Protein AF-A0A812X3D8-F1 (afdb_monomer)

Foldseek 3Di:
DDPQVQVVLQVLFPLQPLLPDPDDDDDDDDDDDDDDDDDDDDDDDDDDDDDDDDDDDDDDDDDDDDDDDDDDDDDDDDPPDPDPPVVVVVVVLVVLVVVLVVLLVVLVVQLQWKKKKKFFQVGSLACLLSLLVLLVVQVVQCPDVVRNDDFDSQLNSQLSLLVSLLSNLVCCVDDPSVVVCVVVVQWDDDDPWIWGFFWDQDPVVRDTDGDPPDDTHTSVLLSVLSVLCNVLRGCQFWPAWDWPDDRDNHDDDGIIMIMTGTDPDDPSNVSNSVSLVVCQRTSSCVSNSIHMHRRHSDGDPVSVVSVVVSVD

Structure (mmCIF, N/CA/C/O backbone):
data_AF-A0A812X3D8-F1
#
_entry.id   AF-A0A812X3D8-F1
#
loop_
_atom_site.group_PDB
_atom_site.id
_atom_site.type_symbol
_atom_site.label_atom_id
_atom_site.label_alt_id
_atom_site.label_comp_id
_atom_site.label_asym_id
_atom_site.label_entity_id
_atom_site.label_seq_id
_atom_site.pdbx_PDB_ins_code
_atom_site.Cartn_x
_atom_site.Cartn_y
_atom_site.Cartn_z
_atom_site.occupancy
_atom_site.B_iso_or_equiv
_atom_site.auth_seq_id
_atom_site.auth_comp_id
_atom_site.auth_asym_id
_atom_site.auth_atom_id
_atom_site.pdbx_PDB_model_num
ATOM 1 N N . MET A 1 1 ? 6.244 -16.552 -4.536 1.00 66.19 1 MET A N 1
ATOM 2 C CA . MET A 1 1 ? 6.925 -16.810 -3.267 1.00 66.19 1 MET A CA 1
ATOM 3 C C . MET A 1 1 ? 6.374 -18.048 -2.608 1.00 66.19 1 MET A C 1
ATOM 5 O O . MET A 1 1 ? 5.164 -18.115 -2.394 1.00 66.19 1 MET A O 1
ATOM 9 N N . SER A 1 2 ? 7.249 -19.026 -2.392 1.00 72.88 2 SER A N 1
ATOM 10 C CA . SER A 1 2 ? 6.920 -20.309 -1.765 1.00 72.88 2 SER A CA 1
ATOM 11 C C . SER A 1 2 ? 6.782 -20.157 -0.244 1.00 72.88 2 SER A C 1
ATOM 13 O O . SER A 1 2 ? 7.260 -19.182 0.333 1.00 72.88 2 SER A O 1
ATOM 15 N N . ALA A 1 3 ? 6.138 -21.121 0.420 1.00 73.62 3 ALA A N 1
ATOM 16 C CA . ALA A 1 3 ? 6.035 -21.131 1.884 1.00 73.62 3 ALA A CA 1
ATOM 17 C C . ALA A 1 3 ? 7.421 -21.166 2.563 1.00 73.62 3 ALA A C 1
ATOM 19 O O . ALA A 1 3 ? 7.638 -20.492 3.561 1.00 73.62 3 ALA A O 1
ATOM 20 N N . GLN A 1 4 ? 8.386 -21.864 1.953 1.00 74.19 4 GLN A N 1
ATOM 21 C CA . GLN A 1 4 ? 9.762 -21.976 2.450 1.00 74.19 4 GLN A CA 1
ATOM 22 C C . GLN A 1 4 ? 10.523 -20.647 2.407 1.00 74.19 4 GLN A C 1
ATOM 24 O O . GLN A 1 4 ? 11.234 -20.314 3.352 1.00 74.19 4 GLN A O 1
ATOM 29 N N . GLU A 1 5 ? 10.360 -19.870 1.330 1.00 79.81 5 GLU A N 1
ATOM 30 C CA . GLU A 1 5 ? 10.921 -18.516 1.262 1.00 79.81 5 GLU A CA 1
ATOM 31 C C . GLU A 1 5 ? 10.331 -17.637 2.364 1.00 79.81 5 GLU A C 1
ATOM 33 O O . GLU A 1 5 ? 11.026 -16.789 2.912 1.00 79.81 5 GLU A O 1
ATOM 38 N N . MET A 1 6 ? 9.065 -17.853 2.716 1.00 76.31 6 MET A N 1
ATOM 39 C CA . MET A 1 6 ? 8.407 -17.032 3.716 1.00 76.31 6 MET A CA 1
ATOM 40 C C . MET A 1 6 ? 8.854 -17.333 5.134 1.00 76.31 6 MET A C 1
ATOM 42 O O . MET A 1 6 ? 9.223 -16.421 5.874 1.00 76.31 6 MET A O 1
ATOM 46 N N . ASP A 1 7 ? 8.930 -18.616 5.476 1.00 81.75 7 ASP A N 1
ATOM 47 C CA . ASP A 1 7 ? 9.491 -19.051 6.751 1.00 81.75 7 ASP A CA 1
ATOM 48 C C . ASP A 1 7 ? 10.942 -18.573 6.907 1.00 81.75 7 ASP A C 1
ATOM 50 O O . ASP A 1 7 ? 11.355 -18.191 8.005 1.00 81.75 7 ASP A O 1
ATOM 54 N N . PHE A 1 8 ? 11.697 -18.491 5.802 1.00 83.19 8 PHE A N 1
ATOM 55 C CA . PHE A 1 8 ? 13.045 -17.932 5.812 1.00 83.19 8 PHE A CA 1
ATOM 56 C C . PHE A 1 8 ? 13.075 -16.461 6.246 1.00 83.19 8 PHE A C 1
ATOM 58 O O . PHE A 1 8 ? 13.950 -16.105 7.024 1.00 83.19 8 PHE A O 1
ATOM 65 N N . PHE A 1 9 ? 12.137 -15.606 5.827 1.00 84.6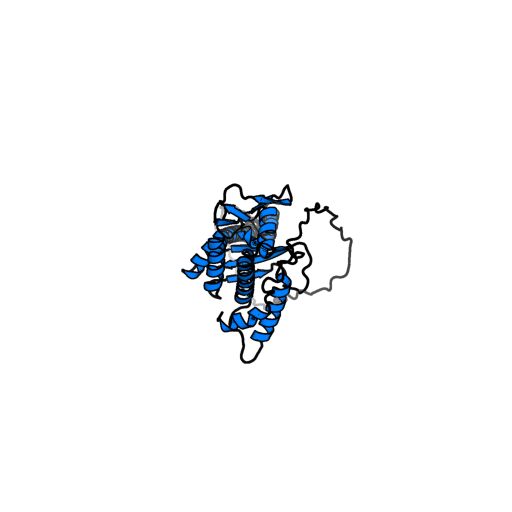9 9 PHE A N 1
ATOM 66 C CA . PHE A 1 9 ? 12.117 -14.190 6.243 1.00 84.69 9 PHE A CA 1
ATOM 67 C C . PHE A 1 9 ? 11.381 -13.941 7.567 1.00 84.69 9 PHE A C 1
ATOM 69 O O . PHE A 1 9 ? 11.556 -12.884 8.174 1.00 84.69 9 PHE A O 1
ATOM 76 N N . ARG A 1 10 ? 10.598 -14.908 8.054 1.00 83.12 10 ARG A N 1
ATOM 77 C CA . ARG A 1 10 ? 9.743 -14.759 9.240 1.00 83.12 10 ARG A CA 1
ATOM 78 C C . ARG A 1 10 ? 10.500 -14.395 10.520 1.00 83.12 10 ARG A C 1
ATOM 80 O O . ARG A 1 10 ? 9.983 -13.658 11.354 1.00 83.12 10 ARG A O 1
ATOM 87 N N . HIS A 1 11 ? 11.736 -14.868 10.671 1.00 84.75 11 HIS A N 1
ATOM 88 C CA . HIS A 1 11 ? 12.575 -14.549 11.833 1.00 84.75 11 HIS A CA 1
ATOM 89 C C . HIS A 1 11 ? 13.044 -13.082 11.875 1.00 84.75 11 HIS A C 1
ATOM 91 O O . HIS A 1 11 ? 13.471 -12.614 12.927 1.00 84.75 11 HIS A O 1
ATOM 97 N N . LEU A 1 12 ? 12.966 -12.361 10.750 1.00 82.38 12 LEU A N 1
ATOM 98 C CA . LEU A 1 12 ? 13.307 -10.938 10.660 1.00 82.38 12 LEU A CA 1
ATOM 99 C C . LEU A 1 12 ? 12.120 -10.025 10.971 1.00 82.38 12 LEU A C 1
ATOM 101 O O . LEU A 1 12 ? 12.294 -8.810 11.052 1.00 82.38 12 LEU A O 1
ATOM 105 N N . LEU A 1 13 ? 10.917 -10.585 11.108 1.00 83.88 13 LEU A N 1
ATOM 106 C CA . LEU A 1 13 ? 9.741 -9.808 11.460 1.00 83.88 13 LEU A CA 1
ATOM 107 C C . LEU A 1 13 ? 9.794 -9.448 12.950 1.00 83.88 13 LEU A C 1
ATOM 109 O O . LEU A 1 13 ? 10.129 -10.303 13.778 1.00 83.88 13 LEU A O 1
ATOM 113 N N . PRO A 1 14 ? 9.399 -8.219 13.324 1.00 74.06 14 PRO A N 1
ATOM 114 C CA . PRO A 1 14 ? 9.341 -7.812 14.723 1.00 74.06 14 PRO A CA 1
ATOM 115 C C . PRO A 1 14 ? 8.295 -8.600 15.532 1.00 74.06 14 PRO A C 1
ATOM 117 O O . PRO A 1 14 ? 8.224 -8.433 16.751 1.00 74.06 14 PRO A O 1
ATOM 120 N N . ASN A 1 15 ? 7.504 -9.470 14.883 1.00 66.12 15 ASN A N 1
ATOM 121 C CA . ASN A 1 15 ? 6.571 -10.422 15.482 1.00 66.12 15 ASN A CA 1
ATOM 122 C C . ASN A 1 15 ? 5.681 -9.741 16.524 1.00 66.12 15 ASN A C 1
ATOM 124 O O . ASN A 1 15 ? 5.471 -10.271 17.615 1.00 66.12 15 ASN A O 1
ATOM 128 N N . GLY A 1 16 ? 5.189 -8.537 16.212 1.00 55.03 16 GLY A N 1
ATOM 129 C CA . GLY A 1 16 ? 4.329 -7.725 17.069 1.00 55.03 16 GLY A CA 1
ATOM 130 C C . GLY A 1 16 ? 4.940 -7.284 18.406 1.00 55.03 16 GLY A C 1
ATOM 131 O O . GLY A 1 16 ? 4.179 -7.058 19.344 1.00 55.03 16 GLY A O 1
ATOM 132 N N . GLY A 1 17 ? 6.269 -7.204 18.531 1.00 44.28 17 GLY A N 1
ATOM 133 C CA . GLY A 1 17 ? 6.967 -6.658 19.707 1.00 44.28 17 GLY A CA 1
ATOM 134 C C . GLY A 1 17 ? 6.909 -5.128 19.826 1.00 44.28 17 GLY A C 1
ATOM 135 O O . GLY A 1 17 ? 7.204 -4.582 20.882 1.00 44.28 17 GLY A O 1
ATOM 136 N N . GLY A 1 18 ? 6.474 -4.427 18.773 1.00 41.34 18 GLY A N 1
ATOM 137 C CA . GLY A 1 18 ? 6.299 -2.967 18.772 1.00 41.34 18 GLY A CA 1
ATOM 138 C C . GLY A 1 18 ? 4.972 -2.469 19.361 1.00 41.34 18 GLY A C 1
ATOM 139 O O . GLY A 1 18 ? 4.724 -1.273 19.346 1.00 41.34 18 GLY A O 1
ATOM 140 N N . GLY A 1 19 ? 4.099 -3.361 19.849 1.00 35.22 19 GLY A N 1
ATOM 141 C CA . GLY A 1 19 ? 2.768 -3.010 20.376 1.00 35.22 19 GLY A CA 1
ATOM 142 C C . GLY A 1 19 ? 2.745 -2.519 21.830 1.00 35.22 19 GLY A C 1
ATOM 143 O O . GLY A 1 19 ? 1.668 -2.326 22.391 1.00 35.22 19 GLY A O 1
ATOM 144 N N . GLY A 1 20 ? 3.910 -2.353 22.460 1.00 32.28 20 GLY A N 1
ATOM 145 C CA . GLY A 1 20 ? 4.023 -1.856 23.826 1.00 32.28 20 GLY A CA 1
ATOM 146 C C . GLY A 1 20 ? 3.892 -0.339 23.863 1.00 32.28 20 GLY A C 1
ATOM 147 O O . GLY A 1 20 ? 4.888 0.366 23.741 1.00 32.28 20 GLY A O 1
ATOM 148 N N . THR A 1 21 ? 2.678 0.149 24.120 1.00 37.41 21 THR A N 1
ATOM 149 C CA . THR A 1 21 ? 2.317 1.572 24.272 1.00 37.41 21 THR A CA 1
ATOM 150 C C . THR A 1 21 ? 2.244 2.335 22.946 1.00 37.41 21 THR A C 1
ATOM 152 O O . THR A 1 21 ? 3.218 2.927 22.496 1.00 37.41 21 THR A O 1
ATOM 155 N N . LEU A 1 22 ? 1.040 2.396 22.364 1.00 41.69 22 LEU A N 1
ATOM 156 C CA . LEU A 1 22 ? 0.649 3.489 21.468 1.00 41.69 22 LEU A CA 1
ATOM 157 C C . LEU A 1 22 ? 0.801 4.795 22.266 1.00 41.69 22 LEU A C 1
ATOM 159 O O . LEU A 1 22 ? -0.093 5.152 23.035 1.00 41.69 22 LEU A O 1
ATOM 163 N N . GLN A 1 23 ? 1.961 5.449 22.181 1.00 31.97 23 GLN A N 1
ATOM 164 C CA . GLN A 1 23 ? 2.218 6.661 22.953 1.00 31.97 23 GLN A CA 1
ATOM 165 C C . GLN A 1 23 ? 1.268 7.772 22.503 1.00 31.97 23 GLN A C 1
ATOM 167 O O . GLN A 1 23 ? 1.141 8.101 21.322 1.00 31.97 23 GLN A O 1
ATOM 172 N N . THR A 1 24 ? 0.567 8.321 23.489 1.00 34.88 24 THR A N 1
ATOM 173 C CA . THR A 1 24 ? -0.222 9.538 23.389 1.00 34.88 24 THR A CA 1
ATOM 174 C C . THR A 1 24 ? 0.741 10.707 23.240 1.00 34.88 24 THR A C 1
ATOM 176 O O . THR A 1 24 ? 1.287 11.170 24.235 1.00 34.88 24 THR A O 1
ATOM 179 N N . GLU A 1 25 ? 0.941 11.208 22.027 1.00 30.88 25 GLU A N 1
ATOM 180 C CA . GLU A 1 25 ? 1.561 12.519 21.847 1.00 30.88 25 GLU A CA 1
ATOM 181 C C . GLU A 1 25 ? 0.601 13.442 21.108 1.00 30.88 25 GLU A C 1
ATOM 183 O O . GLU A 1 25 ? 0.168 13.194 19.978 1.00 30.88 25 GLU A O 1
ATOM 188 N N . ALA A 1 26 ? 0.225 14.499 21.828 1.00 26.20 26 ALA A N 1
ATOM 189 C CA . ALA A 1 26 ? -0.411 15.672 21.280 1.00 26.20 26 ALA A CA 1
ATOM 190 C C . ALA A 1 26 ? 0.448 16.183 20.121 1.00 26.20 26 ALA A C 1
ATOM 192 O O . ALA A 1 26 ? 1.652 16.380 20.255 1.00 26.20 26 ALA A O 1
ATOM 193 N N . SER A 1 27 ? -0.188 16.381 18.975 1.00 30.05 27 SER A N 1
ATOM 194 C CA . SER A 1 27 ? 0.404 17.034 17.819 1.00 30.05 27 SER A CA 1
ATOM 195 C C . SER A 1 27 ? 0.792 18.466 18.192 1.00 30.05 27 SER A C 1
ATOM 197 O O . SER A 1 27 ? -0.056 19.361 18.173 1.00 30.05 27 SER A O 1
ATOM 199 N N . GLU A 1 28 ? 2.056 18.677 18.550 1.00 24.69 28 GLU A N 1
ATOM 200 C CA . GLU A 1 28 ? 2.643 20.011 18.598 1.00 24.69 28 GLU A CA 1
ATOM 201 C C . GLU A 1 28 ? 2.784 20.568 17.170 1.00 24.69 28 GLU A C 1
ATOM 203 O O . GLU A 1 28 ? 3.061 19.819 16.224 1.00 24.69 28 GLU A O 1
ATOM 208 N N . PRO A 1 29 ? 2.544 21.876 16.977 1.00 26.14 29 PRO A N 1
ATOM 209 C CA . PRO A 1 29 ? 2.507 22.482 15.656 1.00 26.14 29 PRO A CA 1
ATOM 210 C C . PRO A 1 29 ? 3.892 22.446 15.006 1.00 26.14 29 PRO A C 1
ATOM 212 O O . PRO A 1 29 ? 4.874 22.930 15.566 1.00 26.14 29 PRO A O 1
ATOM 215 N N . VAL A 1 30 ? 3.957 21.927 13.776 1.00 31.28 30 VAL A N 1
ATOM 216 C CA . VAL A 1 30 ? 5.137 22.044 12.914 1.00 31.28 30 VAL A CA 1
ATOM 217 C C . VAL A 1 30 ? 5.382 23.527 12.641 1.00 31.28 30 VAL A C 1
ATOM 219 O O . VAL A 1 30 ? 4.726 24.144 11.800 1.00 31.28 30 VAL A O 1
ATOM 222 N N . GLY A 1 31 ? 6.332 24.100 13.380 1.00 24.50 31 GLY A N 1
ATOM 223 C CA . GLY A 1 31 ? 6.877 25.422 13.130 1.00 24.50 31 GLY A CA 1
ATOM 224 C C . GLY A 1 31 ? 7.504 25.474 11.742 1.00 24.50 31 GLY A C 1
ATOM 225 O O . GLY A 1 31 ? 8.379 24.683 11.390 1.00 24.50 31 GLY A O 1
ATOM 226 N N . THR A 1 32 ? 7.037 26.415 10.930 1.00 33.59 32 THR A N 1
ATOM 227 C CA . THR A 1 32 ? 7.677 26.799 9.677 1.00 33.59 32 THR A CA 1
ATOM 228 C C . THR A 1 32 ? 8.993 27.508 9.980 1.00 33.59 32 THR A C 1
ATOM 230 O O . THR A 1 32 ? 9.026 28.732 10.094 1.00 33.59 32 THR A O 1
ATOM 233 N N . GLU A 1 33 ? 10.087 26.758 10.080 1.00 25.30 33 GLU A N 1
ATOM 234 C CA . GLU A 1 33 ? 11.426 27.337 10.012 1.00 25.30 33 GLU A CA 1
ATOM 235 C C . GLU A 1 33 ? 11.951 27.321 8.573 1.00 25.30 33 GLU A C 1
ATOM 237 O O . GLU A 1 33 ? 12.257 26.287 7.984 1.00 25.30 33 GLU A O 1
ATOM 242 N N . GLY A 1 34 ? 12.001 28.531 8.011 1.00 25.44 34 GLY A N 1
ATOM 243 C CA . GLY A 1 34 ? 13.144 29.062 7.274 1.00 25.44 34 GLY A CA 1
ATOM 244 C C . GLY A 1 34 ? 13.760 28.186 6.189 1.00 25.44 34 GLY A C 1
ATOM 245 O O . GLY A 1 34 ? 14.671 27.407 6.437 1.00 25.44 34 GLY A O 1
ATOM 246 N N . VAL A 1 35 ? 13.385 28.461 4.941 1.00 29.09 35 VAL A N 1
ATOM 247 C CA . VAL A 1 35 ? 14.214 28.169 3.762 1.00 29.09 35 VAL A CA 1
ATOM 248 C C . VAL A 1 35 ? 15.602 28.806 3.957 1.00 29.09 35 VAL A C 1
ATOM 250 O O . VAL A 1 35 ? 15.682 30.039 3.989 1.00 29.09 35 VAL A O 1
ATOM 253 N N . PRO A 1 36 ? 16.716 28.048 4.030 1.00 27.95 36 PRO A N 1
ATOM 254 C CA . PRO A 1 36 ? 18.026 28.671 3.992 1.00 27.95 36 PRO A CA 1
ATOM 255 C C . PRO A 1 36 ? 18.353 29.056 2.543 1.00 27.95 36 PRO A C 1
ATOM 257 O O . PRO A 1 36 ? 18.542 28.209 1.666 1.00 27.95 36 PRO A O 1
ATOM 260 N N . LYS A 1 37 ? 18.428 30.369 2.298 1.00 30.23 37 LYS A N 1
ATOM 261 C CA . LYS A 1 37 ? 19.064 30.965 1.116 1.00 30.23 37 LYS A CA 1
ATOM 262 C C . LYS A 1 37 ? 20.526 30.508 1.068 1.00 30.23 37 LYS A C 1
ATOM 264 O O . LYS A 1 37 ? 21.272 30.767 2.008 1.00 30.23 37 LYS A O 1
ATOM 269 N N . ARG A 1 38 ? 20.956 29.874 -0.028 1.00 26.69 38 ARG A N 1
ATOM 270 C CA . ARG A 1 38 ? 22.374 29.569 -0.272 1.00 26.69 38 ARG A CA 1
ATOM 271 C C . ARG A 1 38 ? 22.963 30.568 -1.263 1.00 26.69 38 ARG A C 1
ATOM 273 O O . ARG A 1 38 ? 22.638 30.545 -2.446 1.00 26.69 38 ARG A O 1
ATOM 280 N N . THR A 1 39 ? 23.835 31.431 -0.761 1.00 26.64 39 THR A N 1
ATOM 281 C CA . THR A 1 39 ? 24.768 32.262 -1.524 1.00 26.64 39 THR A CA 1
ATOM 282 C C . THR A 1 39 ? 25.996 31.424 -1.938 1.00 26.64 39 THR A C 1
ATOM 284 O O . THR A 1 39 ? 26.609 30.777 -1.099 1.00 26.64 39 THR A O 1
ATOM 287 N N . THR A 1 40 ? 26.236 31.364 -3.260 1.00 29.30 40 THR A N 1
ATOM 288 C CA . THR A 1 40 ? 27.491 31.327 -4.076 1.00 29.30 40 THR A CA 1
ATOM 289 C C . THR A 1 40 ? 28.840 30.809 -3.509 1.00 29.30 40 THR A C 1
ATOM 291 O O . THR A 1 40 ? 29.103 30.943 -2.323 1.00 29.30 40 THR A O 1
ATOM 294 N N . PRO A 1 41 ? 29.851 30.520 -4.364 1.00 35.75 41 PRO A N 1
ATOM 295 C CA . PRO A 1 41 ? 29.887 29.634 -5.539 1.00 35.75 41 PRO A CA 1
ATOM 296 C C . PRO A 1 41 ? 31.137 28.710 -5.497 1.00 35.75 41 PRO A C 1
ATOM 298 O O . PRO A 1 41 ? 32.202 29.144 -5.078 1.00 35.75 41 PRO A O 1
ATOM 301 N N . LEU A 1 42 ? 31.087 27.463 -5.982 1.00 28.19 42 LEU A N 1
ATOM 302 C CA . LEU A 1 42 ? 32.318 26.667 -6.158 1.00 28.19 42 LEU A CA 1
ATOM 303 C C . LEU A 1 42 ? 32.256 25.751 -7.390 1.00 28.19 42 LEU A C 1
ATOM 305 O O . LEU A 1 42 ? 31.456 24.824 -7.467 1.00 28.19 42 LEU A O 1
ATOM 309 N N . ALA A 1 43 ? 33.128 26.107 -8.340 1.00 27.02 43 ALA A N 1
ATOM 310 C CA . ALA A 1 43 ? 33.842 25.310 -9.338 1.00 27.02 43 ALA A CA 1
ATOM 311 C C . ALA A 1 43 ? 33.122 24.114 -9.993 1.00 27.02 43 ALA A C 1
ATOM 313 O O . ALA A 1 43 ? 33.037 23.015 -9.450 1.00 27.02 43 ALA A O 1
ATOM 314 N N . ARG A 1 44 ? 32.721 24.313 -11.253 1.00 28.86 44 ARG A N 1
ATOM 315 C CA . ARG A 1 44 ? 32.272 23.273 -12.187 1.00 28.86 44 ARG A CA 1
ATOM 316 C C . ARG A 1 44 ? 33.484 22.672 -12.919 1.00 28.86 44 ARG A C 1
ATOM 318 O O . ARG A 1 44 ? 34.154 23.417 -13.632 1.00 28.86 44 ARG A O 1
ATOM 325 N N . PRO A 1 45 ? 33.746 21.354 -12.853 1.00 30.69 45 PRO A N 1
ATOM 326 C CA . PRO A 1 45 ? 34.643 20.707 -13.800 1.00 30.69 45 PRO A CA 1
ATOM 327 C C . PRO A 1 45 ? 33.961 20.605 -15.168 1.00 30.69 45 PRO A C 1
ATOM 329 O O . PRO A 1 45 ? 32.856 20.078 -15.321 1.00 30.69 45 PRO A O 1
ATOM 332 N N . GLN A 1 46 ? 34.640 21.157 -16.161 1.00 33.38 46 GLN A N 1
ATOM 333 C CA . GLN A 1 46 ? 34.250 21.271 -17.557 1.00 33.38 46 GLN A CA 1
ATOM 334 C C . GLN A 1 46 ? 34.209 19.892 -18.233 1.00 33.38 46 GLN A C 1
ATOM 336 O O . GLN A 1 46 ? 35.240 19.339 -18.609 1.00 33.38 46 GLN A O 1
ATOM 341 N N . ARG A 1 47 ? 33.011 19.324 -18.415 1.00 32.25 47 ARG A N 1
ATOM 342 C CA . ARG A 1 47 ? 32.798 18.175 -19.309 1.00 32.25 47 ARG A CA 1
ATOM 343 C C . ARG A 1 47 ? 32.553 18.681 -20.729 1.00 32.25 47 ARG A C 1
ATOM 345 O O . ARG A 1 47 ? 31.532 19.300 -21.013 1.00 32.25 47 ARG A O 1
ATOM 352 N N . GLN A 1 48 ? 33.540 18.439 -21.587 1.00 32.94 48 GLN A N 1
ATOM 353 C CA . GLN A 1 48 ? 33.558 18.762 -23.011 1.00 32.94 48 GLN A CA 1
ATOM 354 C C . GLN A 1 48 ? 32.479 17.982 -23.776 1.00 32.94 48 GLN A C 1
ATOM 356 O O . GLN A 1 48 ? 32.410 16.757 -23.685 1.00 32.94 48 GLN A O 1
ATOM 361 N N . ALA A 1 49 ? 31.683 18.689 -24.578 1.00 32.59 49 ALA A N 1
ATOM 362 C CA . ALA A 1 49 ? 30.857 18.100 -25.623 1.00 32.59 49 ALA A CA 1
ATOM 363 C C . ALA A 1 49 ? 31.714 17.920 -26.888 1.00 32.59 49 ALA A C 1
ATOM 365 O O . ALA A 1 49 ? 32.147 18.901 -27.492 1.00 32.59 49 ALA A O 1
ATOM 366 N N . LYS A 1 50 ? 31.973 16.671 -27.290 1.00 32.19 50 LYS A N 1
ATOM 367 C CA . LYS A 1 50 ? 32.506 16.332 -28.617 1.00 32.19 50 LYS A CA 1
ATOM 368 C C . LYS A 1 50 ? 31.340 15.922 -29.513 1.00 32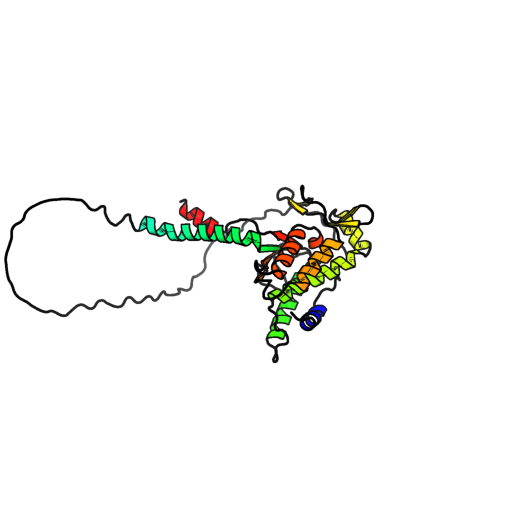.19 50 LYS A C 1
ATOM 370 O O . LYS A 1 50 ? 30.889 14.787 -29.449 1.00 32.19 50 LYS A O 1
ATOM 375 N N . TRP A 1 51 ? 30.905 16.839 -30.370 1.00 30.06 51 TRP A N 1
ATOM 376 C CA . TRP A 1 51 ? 30.209 16.509 -31.612 1.00 30.06 51 TRP A CA 1
ATOM 377 C C . TRP A 1 51 ? 31.066 17.038 -32.763 1.00 30.06 51 TRP A C 1
ATOM 379 O O . TRP A 1 51 ? 31.172 18.242 -32.982 1.00 30.06 51 TRP A O 1
ATOM 389 N N . GLN A 1 52 ? 31.760 16.120 -33.438 1.00 31.06 52 GLN A N 1
ATOM 390 C CA . GLN A 1 52 ? 32.563 16.390 -34.628 1.00 31.06 52 GLN A CA 1
ATOM 391 C C . GLN A 1 52 ? 31.632 16.610 -35.827 1.00 31.06 52 GLN A C 1
ATOM 393 O O . GLN A 1 52 ? 30.962 15.681 -36.266 1.00 31.06 52 GLN A O 1
ATOM 398 N N . LYS A 1 53 ? 31.632 17.820 -36.394 1.00 33.50 53 LYS A N 1
ATOM 399 C CA . LYS A 1 53 ? 31.209 18.047 -37.783 1.00 33.50 53 LYS A CA 1
ATOM 400 C C . LYS A 1 53 ? 32.432 17.861 -38.684 1.00 33.50 53 LYS A C 1
ATOM 402 O O . LYS A 1 53 ? 33.315 18.713 -38.712 1.00 33.50 53 LYS A O 1
ATOM 407 N N . GLN A 1 54 ? 32.490 16.736 -39.393 1.00 31.11 54 GLN A N 1
ATOM 408 C CA . GLN A 1 54 ? 33.351 16.548 -40.563 1.00 31.11 54 GLN A CA 1
ATOM 409 C C . GLN A 1 54 ? 32.545 16.861 -41.827 1.00 31.11 54 GLN A C 1
ATOM 411 O O . GLN A 1 54 ? 31.377 16.494 -41.910 1.00 31.11 54 GLN A O 1
ATOM 416 N N . GLY A 1 55 ? 33.189 17.498 -42.810 1.00 30.20 55 GLY A N 1
ATOM 417 C CA . GLY A 1 55 ? 32.706 17.501 -44.193 1.00 30.20 55 GLY A CA 1
ATOM 418 C C . GLY A 1 55 ? 32.676 18.858 -44.894 1.00 30.20 55 GLY A C 1
ATOM 419 O O . GLY A 1 55 ? 31.630 19.255 -45.389 1.00 30.20 55 GLY A O 1
ATOM 420 N N . ALA A 1 56 ? 33.811 19.556 -44.989 1.00 29.59 56 ALA A N 1
ATOM 421 C CA . ALA A 1 56 ? 34.007 20.630 -45.967 1.00 29.59 56 ALA A CA 1
ATOM 422 C C . ALA A 1 56 ? 35.069 20.186 -46.984 1.00 29.59 56 ALA A C 1
ATOM 424 O O . ALA A 1 56 ? 36.248 20.499 -46.851 1.00 29.59 56 ALA A O 1
ATOM 425 N N . GLY A 1 57 ? 34.646 19.402 -47.979 1.00 31.03 57 GLY A N 1
ATOM 426 C CA . GLY A 1 57 ? 35.451 19.059 -49.150 1.00 31.03 57 GLY A CA 1
ATOM 427 C C . GLY A 1 57 ? 35.119 20.004 -50.301 1.00 31.03 57 GLY A C 1
ATOM 428 O O . GLY A 1 57 ? 34.075 19.868 -50.931 1.00 31.03 57 GLY A O 1
ATOM 429 N N . LYS A 1 58 ? 36.000 20.973 -50.567 1.00 30.28 58 LYS A N 1
ATOM 430 C CA . LYS A 1 58 ? 36.025 21.752 -51.812 1.00 30.28 58 LYS A CA 1
ATOM 431 C C . LYS A 1 58 ? 37.100 21.168 -52.725 1.00 30.28 58 LYS A C 1
ATOM 433 O O . LYS A 1 58 ? 38.245 21.051 -52.304 1.00 30.28 58 LYS A O 1
ATOM 438 N N . GLY A 1 59 ? 36.739 20.934 -53.985 1.00 29.70 59 GLY A N 1
ATOM 439 C CA . GLY A 1 59 ? 37.689 20.962 -55.096 1.00 29.70 59 GLY A CA 1
ATOM 440 C C . GLY A 1 59 ? 37.672 19.732 -55.991 1.00 29.70 59 GLY A C 1
ATOM 441 O O . GLY A 1 59 ? 38.505 18.854 -55.830 1.00 29.70 59 GLY A O 1
ATOM 442 N N . GLN A 1 60 ? 36.805 19.732 -57.003 1.00 30.80 60 GLN A N 1
ATOM 443 C CA . GLN A 1 60 ? 37.124 19.140 -58.303 1.00 30.80 60 GLN A CA 1
ATOM 444 C C . GLN A 1 60 ? 36.407 19.941 -59.390 1.00 30.80 60 GLN A C 1
ATOM 446 O O . GLN A 1 60 ? 35.182 20.026 -59.431 1.00 30.80 60 GLN A O 1
ATOM 451 N N . GLY A 1 61 ? 37.213 20.606 -60.216 1.00 29.02 61 GLY A N 1
ATOM 452 C CA . GLY A 1 61 ? 36.764 21.323 -61.393 1.00 29.02 61 GLY A CA 1
ATOM 453 C C . GLY A 1 61 ? 36.504 20.357 -62.541 1.00 29.02 61 GLY A C 1
ATOM 454 O O . GLY A 1 61 ? 37.311 19.475 -62.814 1.00 29.02 61 GLY A O 1
ATOM 455 N N . PHE A 1 62 ? 35.400 20.584 -63.241 1.00 30.14 62 PHE A N 1
ATOM 456 C CA . PHE A 1 62 ? 35.203 20.136 -64.609 1.00 30.14 62 PHE A CA 1
ATOM 457 C C . PHE A 1 62 ? 34.734 21.337 -65.420 1.00 30.14 62 PHE A C 1
ATOM 459 O O . PHE A 1 62 ? 33.712 21.951 -65.119 1.00 30.14 62 PHE A O 1
ATOM 466 N N . GLY A 1 63 ? 35.525 21.698 -66.427 1.00 32.50 63 GLY A N 1
ATOM 467 C CA . GLY A 1 63 ? 35.133 22.684 -67.418 1.00 32.50 63 GLY A CA 1
ATOM 468 C C . GLY A 1 63 ? 34.070 22.128 -68.360 1.00 32.50 63 GLY A C 1
ATOM 469 O O . GLY A 1 63 ? 34.072 20.937 -68.664 1.00 32.50 63 GLY A O 1
ATOM 470 N N . ARG A 1 64 ? 33.204 23.016 -68.860 1.00 32.19 64 ARG A N 1
ATOM 471 C CA . ARG A 1 64 ? 32.579 22.932 -70.188 1.00 32.19 64 ARG A CA 1
ATOM 472 C C . ARG A 1 64 ? 31.897 24.259 -70.541 1.00 32.19 64 ARG A C 1
ATOM 474 O O . ARG A 1 64 ? 30.927 24.653 -69.915 1.00 32.19 64 ARG A O 1
ATOM 481 N N . GLY A 1 65 ? 32.463 24.917 -71.552 1.00 30.72 65 GLY A N 1
ATOM 482 C CA . GLY A 1 65 ? 31.764 25.311 -72.780 1.00 30.72 65 GLY A CA 1
ATOM 483 C C . GLY A 1 65 ? 30.558 26.250 -72.703 1.00 30.72 65 GLY A C 1
ATOM 484 O O . GLY A 1 65 ? 29.452 25.832 -72.390 1.00 30.72 65 GLY A O 1
ATOM 485 N N . ASN A 1 66 ? 30.800 27.482 -73.157 1.00 30.12 66 ASN A N 1
ATOM 486 C CA . ASN A 1 66 ? 29.871 28.460 -73.738 1.00 30.12 66 ASN A CA 1
ATOM 487 C C . ASN A 1 66 ? 28.685 27.880 -74.539 1.00 30.12 66 ASN A C 1
ATOM 489 O O . ASN A 1 66 ? 28.865 26.967 -75.342 1.00 30.12 66 ASN A O 1
ATOM 493 N N . GLY A 1 67 ? 27.534 28.565 -74.482 1.00 31.50 67 GLY A N 1
ATOM 494 C CA . GLY A 1 67 ? 26.476 28.433 -75.492 1.00 31.50 67 GLY A CA 1
ATOM 495 C C . GLY A 1 67 ? 25.183 29.186 -75.163 1.00 31.50 67 GLY A C 1
ATOM 496 O O . GLY A 1 67 ? 24.345 28.688 -74.428 1.00 31.50 67 GLY A O 1
ATOM 497 N N . ARG A 1 68 ? 25.038 30.395 -75.713 1.00 33.66 68 ARG A N 1
ATOM 498 C CA . ARG A 1 68 ? 23.886 31.319 -75.622 1.00 33.66 68 ARG A CA 1
ATOM 499 C C . ARG A 1 68 ? 22.579 30.762 -76.215 1.00 33.66 68 ARG A C 1
ATOM 501 O O . ARG A 1 68 ? 22.641 30.175 -77.286 1.00 33.66 68 ARG A O 1
ATOM 508 N N . GLN A 1 69 ? 21.437 31.137 -75.613 1.00 36.41 69 GLN A N 1
ATOM 509 C CA . GLN A 1 69 ? 20.204 31.728 -76.217 1.00 36.41 69 GLN A CA 1
ATOM 510 C C . GLN A 1 69 ? 19.055 31.636 -75.178 1.00 36.41 69 GLN A C 1
ATOM 512 O O . GLN A 1 69 ? 18.650 30.542 -74.815 1.00 36.41 69 GLN A O 1
ATOM 517 N N . GLN A 1 70 ? 18.615 32.699 -74.480 1.00 33.19 70 GLN A N 1
ATOM 518 C CA . GLN A 1 70 ? 17.681 33.764 -74.925 1.00 33.19 70 GLN A CA 1
ATOM 519 C C . GLN A 1 70 ? 16.720 33.296 -76.032 1.00 33.19 70 GLN A C 1
ATOM 521 O O . GLN A 1 70 ? 17.176 33.018 -77.127 1.00 33.19 70 GLN A O 1
ATOM 526 N N . GLY A 1 71 ? 15.394 33.243 -75.894 1.00 31.30 71 GLY A N 1
ATOM 527 C CA . GLY A 1 71 ? 14.450 33.662 -74.857 1.00 31.30 71 GLY A CA 1
ATOM 528 C C . GLY A 1 71 ? 13.058 33.832 -75.501 1.00 31.30 71 GLY A C 1
ATOM 529 O O . GLY A 1 71 ? 12.996 34.077 -76.701 1.00 31.30 71 GLY A O 1
ATOM 530 N N . ARG A 1 72 ? 11.968 33.698 -74.720 1.00 33.66 72 ARG A N 1
ATOM 531 C CA . ARG A 1 72 ? 10.674 34.442 -74.796 1.00 33.66 72 ARG A CA 1
ATOM 532 C C . ARG A 1 72 ? 9.488 33.652 -74.205 1.00 33.66 72 ARG A C 1
ATOM 534 O O . ARG A 1 72 ? 8.861 32.859 -74.896 1.00 33.66 72 ARG A O 1
ATOM 541 N N . ARG A 1 73 ? 9.135 33.971 -72.954 1.00 32.22 73 ARG A N 1
ATOM 542 C CA . ARG A 1 73 ? 7.765 34.199 -72.419 1.00 32.22 73 ARG A CA 1
ATOM 543 C C . ARG A 1 73 ? 7.935 34.585 -70.941 1.00 32.22 73 ARG A C 1
ATOM 545 O O . ARG A 1 73 ? 8.331 33.756 -70.139 1.00 32.22 73 ARG A O 1
ATOM 552 N N . ALA A 1 74 ? 8.047 35.868 -70.601 1.00 34.97 74 ALA A N 1
ATOM 553 C CA . ALA A 1 74 ? 6.955 36.825 -70.395 1.00 34.97 74 ALA A CA 1
ATOM 554 C C . ALA A 1 74 ? 5.900 36.335 -69.382 1.00 34.97 74 ALA A C 1
ATOM 556 O O . ALA A 1 74 ? 5.047 35.545 -69.764 1.00 34.97 74 ALA A O 1
ATOM 557 N N . GLN A 1 75 ? 6.013 36.879 -68.154 1.00 39.53 75 GLN A N 1
ATOM 558 C CA . GLN A 1 75 ? 4.948 37.394 -67.266 1.00 39.53 75 GLN A CA 1
ATOM 559 C C . GLN A 1 75 ? 3.839 36.409 -66.838 1.00 39.53 75 GLN A C 1
ATOM 561 O O . GLN A 1 75 ? 3.314 35.656 -67.635 1.00 39.53 75 GLN A O 1
ATOM 566 N N . GLN A 1 76 ? 3.300 36.379 -65.626 1.00 38.59 76 GLN A N 1
ATOM 567 C CA . GLN A 1 76 ? 3.462 37.099 -64.370 1.00 38.59 76 GLN A CA 1
ATOM 568 C C . GLN A 1 76 ? 2.344 36.501 -63.501 1.00 38.59 76 GLN A C 1
ATOM 570 O O . GLN A 1 76 ? 1.175 36.629 -63.844 1.00 38.59 76 GLN A O 1
ATOM 575 N N . ALA A 1 77 ? 2.676 35.823 -62.407 1.00 37.62 77 ALA A N 1
ATOM 576 C CA . ALA A 1 77 ? 1.722 35.553 -61.336 1.00 37.62 77 ALA A CA 1
ATOM 577 C C . ALA A 1 77 ? 2.516 35.463 -60.037 1.00 37.62 77 ALA A C 1
ATOM 579 O O . ALA A 1 77 ? 2.910 34.393 -59.581 1.00 37.62 77 ALA A O 1
ATOM 580 N N . GLN A 1 78 ? 2.808 36.640 -59.485 1.00 47.41 78 GLN A N 1
ATOM 581 C CA . GLN A 1 78 ? 3.233 36.783 -58.104 1.00 47.41 78 GLN A CA 1
ATOM 582 C C . GLN A 1 78 ? 2.137 36.188 -57.214 1.00 47.41 78 GLN A C 1
ATOM 584 O O . GLN A 1 78 ? 1.088 36.794 -57.009 1.00 47.41 78 GLN A O 1
ATOM 589 N N . ARG A 1 79 ? 2.380 34.993 -56.683 1.00 39.09 79 ARG A N 1
ATOM 590 C CA . ARG A 1 79 ? 1.869 34.618 -55.371 1.00 39.09 79 ARG A CA 1
ATOM 591 C C . ARG A 1 79 ? 3.076 34.584 -54.462 1.00 39.09 79 ARG A C 1
ATOM 593 O O . ARG A 1 79 ? 3.872 33.653 -54.517 1.00 39.09 79 ARG A O 1
ATOM 600 N N . SER A 1 80 ? 3.243 35.662 -53.706 1.00 41.56 80 SER A N 1
ATOM 601 C CA . SER A 1 80 ? 4.156 35.716 -52.574 1.00 41.56 80 SER A CA 1
ATOM 602 C C . SER A 1 80 ? 3.860 34.508 -51.688 1.00 41.56 80 SER A C 1
ATOM 604 O O . SER A 1 80 ? 2.774 34.407 -51.120 1.00 41.56 80 SER A O 1
ATOM 606 N N . ALA A 1 81 ? 4.787 33.555 -51.645 1.00 44.59 81 ALA A N 1
ATOM 607 C CA . ALA A 1 81 ? 4.772 32.520 -50.629 1.00 44.59 81 ALA A CA 1
ATOM 608 C C . ALA A 1 81 ? 4.959 33.220 -49.274 1.00 44.59 81 ALA A C 1
ATOM 610 O O . ALA A 1 81 ? 5.877 34.040 -49.165 1.00 44.59 81 ALA A O 1
ATOM 611 N N . PRO A 1 82 ? 4.113 32.965 -48.261 1.00 45.75 82 PRO A N 1
ATOM 612 C CA . PRO A 1 82 ? 4.452 33.387 -46.919 1.00 45.75 82 PRO A CA 1
ATOM 613 C C . PRO A 1 82 ? 5.738 32.661 -46.517 1.00 45.75 82 PRO A C 1
ATOM 615 O O . PRO A 1 82 ? 5.917 31.467 -46.764 1.00 45.75 82 PRO A O 1
ATOM 618 N N . SER A 1 83 ? 6.655 33.451 -45.980 1.00 43.91 83 SER A N 1
ATOM 619 C CA . SER A 1 83 ? 7.938 33.070 -45.409 1.00 43.91 83 SER A CA 1
ATOM 620 C C . SER A 1 83 ? 7.830 31.813 -44.546 1.00 43.91 83 SER A C 1
ATOM 622 O O . SER A 1 83 ? 7.088 31.770 -43.568 1.00 43.91 83 SER A O 1
ATOM 624 N N . SER A 1 84 ? 8.634 30.810 -44.884 1.00 50.50 84 SER A N 1
ATOM 625 C CA . SER A 1 84 ? 8.818 29.532 -44.189 1.00 50.50 84 SER A CA 1
ATOM 626 C C . SER A 1 84 ? 9.528 29.650 -42.828 1.00 50.50 84 SER A C 1
ATOM 628 O O . SER A 1 84 ? 10.246 28.738 -42.434 1.00 50.50 84 SER A O 1
ATOM 630 N N . GLU A 1 85 ? 9.376 30.776 -42.131 1.00 49.66 85 GLU A N 1
ATOM 631 C CA . GLU A 1 85 ? 9.967 31.018 -40.805 1.00 49.66 85 GLU A CA 1
ATOM 632 C C . GLU A 1 85 ? 8.940 30.848 -39.678 1.00 49.66 85 GLU A C 1
ATOM 634 O O . GLU A 1 85 ? 9.311 30.583 -38.545 1.00 49.66 85 GLU A O 1
ATOM 639 N N . GLN A 1 86 ? 7.641 30.883 -39.991 1.00 49.03 86 GLN A N 1
ATOM 640 C CA . GLN A 1 86 ? 6.566 30.743 -39.000 1.00 49.03 86 GLN A CA 1
ATOM 641 C C . GLN A 1 86 ? 6.214 29.279 -38.676 1.00 49.03 86 GLN A C 1
ATOM 643 O O . GLN A 1 86 ? 5.413 29.007 -37.796 1.00 49.03 86 GLN A O 1
ATOM 648 N N . SER A 1 87 ? 6.792 28.314 -39.399 1.00 49.78 87 SER A N 1
ATOM 649 C CA . SER A 1 87 ? 6.437 26.890 -39.285 1.00 49.78 87 SER A CA 1
ATOM 650 C C . SER A 1 87 ? 7.294 26.106 -38.289 1.00 49.78 87 SER A C 1
ATOM 652 O O . SER A 1 87 ? 6.952 24.970 -37.977 1.00 49.78 87 SER A O 1
ATOM 654 N N . THR A 1 88 ? 8.409 26.668 -37.817 1.00 53.81 88 THR A N 1
ATOM 655 C CA . THR A 1 88 ? 9.312 25.987 -36.875 1.00 53.81 88 THR A CA 1
ATOM 656 C C . THR A 1 88 ? 9.000 26.304 -35.418 1.00 53.81 88 THR A C 1
ATOM 658 O O . THR A 1 88 ? 9.123 25.405 -34.597 1.00 53.81 88 THR A O 1
ATOM 661 N N . GLU A 1 89 ? 8.541 27.519 -35.101 1.00 54.59 89 GLU A N 1
ATOM 662 C CA . GLU A 1 89 ? 8.211 27.921 -33.721 1.00 54.59 89 GLU A CA 1
ATOM 663 C C . GLU A 1 89 ? 6.968 27.180 -33.201 1.00 54.59 89 GLU A C 1
ATOM 665 O O . GLU A 1 89 ? 7.036 26.535 -32.159 1.00 54.59 89 GLU A O 1
ATOM 670 N N . ASP A 1 90 ? 5.890 27.110 -33.993 1.00 55.94 90 ASP A N 1
ATOM 671 C CA . ASP A 1 90 ? 4.701 26.311 -33.646 1.00 55.94 90 ASP A CA 1
ATOM 672 C C . ASP A 1 90 ? 5.028 24.815 -33.487 1.00 55.94 90 ASP A C 1
ATOM 674 O O . ASP A 1 90 ? 4.324 24.080 -32.792 1.00 55.94 90 ASP A O 1
ATOM 678 N N . GLN A 1 91 ? 6.090 24.329 -34.145 1.00 58.25 91 GLN A N 1
ATOM 679 C CA . GLN A 1 91 ? 6.456 22.917 -34.123 1.00 58.25 91 GLN A CA 1
ATOM 680 C C . GLN A 1 91 ? 7.169 22.492 -32.826 1.00 58.25 91 GLN A C 1
ATOM 682 O O . GLN A 1 91 ? 7.127 21.307 -32.472 1.00 58.25 91 GLN A O 1
ATOM 687 N N . GLU A 1 92 ? 7.775 23.438 -32.103 1.00 65.25 92 GLU A N 1
ATOM 688 C CA . GLU A 1 92 ? 8.485 23.195 -30.840 1.00 65.25 92 GLU A CA 1
ATOM 689 C C . GLU A 1 92 ? 7.532 22.988 -29.646 1.00 65.25 92 GLU A C 1
ATOM 691 O O . GLU A 1 92 ? 7.886 22.280 -28.697 1.00 65.25 92 GLU A O 1
ATOM 696 N N . ASP A 1 93 ? 6.289 23.473 -29.739 1.00 68.06 93 ASP A N 1
ATOM 697 C CA . ASP A 1 93 ? 5.283 23.367 -28.673 1.00 68.06 93 ASP A CA 1
ATOM 698 C C . ASP A 1 93 ? 4.476 22.054 -28.693 1.00 68.06 93 ASP A C 1
ATOM 700 O O . ASP A 1 93 ? 3.925 21.629 -27.667 1.00 68.06 93 ASP A O 1
ATOM 704 N N . TYR A 1 94 ? 4.433 21.329 -29.819 1.00 78.81 94 TYR A N 1
ATOM 705 C CA . TYR A 1 94 ? 3.674 20.071 -29.893 1.00 78.81 94 TYR A CA 1
ATOM 706 C C . TYR A 1 94 ? 4.231 18.941 -29.009 1.00 78.81 94 TYR A C 1
ATOM 708 O O . TYR A 1 94 ? 3.427 18.274 -28.347 1.00 78.81 94 TYR A O 1
ATOM 716 N N . PRO A 1 95 ? 5.554 18.673 -28.957 1.00 88.38 95 PRO A N 1
ATOM 717 C CA . PRO A 1 95 ? 6.101 17.619 -28.102 1.00 88.38 95 PRO A CA 1
ATOM 718 C C . PRO A 1 95 ? 5.785 17.784 -26.604 1.00 88.38 95 PRO A C 1
ATOM 720 O O . PRO A 1 95 ? 5.319 16.810 -26.003 1.00 88.38 95 PRO A O 1
ATOM 723 N N . PRO A 1 96 ? 5.973 18.961 -25.971 1.00 87.75 96 PRO A N 1
ATOM 724 C CA . PRO A 1 96 ? 5.634 19.130 -24.561 1.00 87.75 96 PRO A CA 1
ATOM 725 C C . PRO A 1 96 ? 4.116 19.091 -24.323 1.00 87.75 96 PRO A C 1
ATOM 727 O O . PRO A 1 96 ? 3.683 18.492 -23.338 1.00 87.75 96 PRO A O 1
ATOM 730 N N . MET A 1 97 ? 3.285 19.608 -25.239 1.00 87.25 97 MET A N 1
ATOM 731 C CA . MET A 1 97 ? 1.826 19.440 -25.153 1.00 87.25 97 MET A CA 1
ATOM 732 C C . MET A 1 97 ? 1.397 17.968 -25.212 1.00 87.25 97 MET A C 1
ATOM 734 O O . MET A 1 97 ? 0.530 17.538 -24.445 1.00 87.25 97 MET A O 1
ATOM 738 N N . LEU A 1 98 ? 1.997 17.180 -26.109 1.00 91.12 98 LEU A N 1
ATOM 739 C CA . LEU A 1 98 ? 1.738 15.746 -26.206 1.00 91.12 98 LEU A CA 1
ATOM 740 C C . LEU A 1 98 ? 2.189 15.020 -24.933 1.00 91.12 98 LEU A C 1
ATOM 742 O O . LEU A 1 98 ? 1.441 14.191 -24.419 1.00 91.12 98 LEU A O 1
ATOM 746 N N . ALA A 1 99 ? 3.360 15.364 -24.391 1.00 91.25 99 ALA A N 1
ATOM 747 C CA . ALA A 1 99 ? 3.857 14.799 -23.139 1.00 91.25 99 ALA A CA 1
ATOM 748 C C . ALA A 1 99 ? 2.898 15.067 -21.968 1.00 91.25 99 ALA A C 1
ATOM 750 O O . ALA A 1 99 ? 2.599 14.147 -21.208 1.00 91.25 99 ALA A O 1
ATOM 751 N N . LEU A 1 100 ? 2.345 16.282 -21.865 1.00 91.62 100 LEU A N 1
ATOM 752 C CA . LEU A 1 100 ? 1.342 16.612 -20.845 1.00 91.62 100 LEU A CA 1
ATOM 753 C C . LEU A 1 100 ? 0.063 15.776 -20.992 1.00 91.62 100 LEU A C 1
ATOM 755 O O . LEU A 1 100 ? -0.447 15.269 -19.996 1.00 91.62 100 LEU A O 1
ATOM 759 N N . ARG A 1 101 ? -0.436 15.581 -22.221 1.00 90.56 101 ARG A N 1
ATOM 760 C CA . ARG A 1 101 ? -1.614 14.728 -22.474 1.00 90.56 101 ARG A CA 1
ATOM 761 C C . ARG A 1 101 ? -1.350 13.260 -22.139 1.00 90.56 101 ARG A C 1
ATOM 763 O O . ARG A 1 101 ? -2.214 12.600 -21.568 1.00 90.56 101 ARG A O 1
ATOM 770 N N . LEU A 1 102 ? -0.167 12.749 -22.481 1.00 92.62 102 LEU A N 1
ATOM 771 C CA . LEU A 1 102 ? 0.238 11.383 -22.140 1.00 92.62 102 LEU A CA 1
ATOM 772 C C . LEU A 1 102 ? 0.358 11.200 -20.626 1.00 92.62 102 LEU A C 1
ATOM 774 O O . LEU A 1 102 ? -0.063 10.173 -20.099 1.00 92.62 102 LEU A O 1
ATOM 778 N N . GLU A 1 103 ? 0.881 12.198 -19.917 1.00 91.19 103 GLU A N 1
ATOM 779 C CA . GLU A 1 103 ? 0.955 12.162 -18.462 1.00 91.19 103 GLU A CA 1
ATOM 780 C C . GLU A 1 103 ? -0.430 12.179 -17.810 1.00 91.19 103 GLU A C 1
ATOM 782 O O . GLU A 1 103 ? -0.661 11.414 -16.871 1.00 91.19 103 GLU A O 1
ATOM 787 N N . ASP A 1 104 ? -1.362 12.990 -18.316 1.00 90.88 104 ASP A N 1
ATOM 788 C CA . ASP A 1 104 ? -2.751 12.989 -17.847 1.00 90.88 104 ASP A CA 1
ATOM 789 C C . ASP A 1 104 ? -3.396 11.612 -18.033 1.00 90.88 104 ASP A C 1
ATOM 791 O O . ASP A 1 104 ? -3.980 11.076 -17.088 1.00 90.88 104 ASP A O 1
ATOM 795 N N . GLN A 1 105 ? -3.219 10.994 -19.206 1.00 91.81 105 GLN A N 1
ATOM 796 C CA . GLN A 1 105 ? -3.713 9.641 -19.455 1.00 91.81 105 GLN A CA 1
ATOM 797 C C . GLN A 1 105 ? -3.070 8.626 -18.503 1.00 91.81 105 GLN A C 1
ATOM 799 O O . GLN A 1 105 ? -3.761 7.807 -17.904 1.00 91.81 105 GLN A O 1
ATOM 804 N N . GLN A 1 106 ? -1.760 8.724 -18.274 1.00 90.75 106 GLN A N 1
ATOM 805 C CA . GLN A 1 106 ? -1.072 7.852 -17.327 1.00 90.75 106 GLN A CA 1
ATOM 806 C C . GLN A 1 106 ? -1.564 8.066 -15.886 1.00 90.75 106 GLN A C 1
ATOM 808 O O . GLN A 1 106 ? -1.515 7.135 -15.083 1.00 90.75 106 GLN A O 1
ATOM 813 N N . CYS A 1 107 ? -1.996 9.277 -15.518 1.00 88.75 107 CYS A N 1
ATOM 814 C CA . CYS A 1 107 ? -2.604 9.542 -14.213 1.00 88.75 107 CYS A CA 1
ATOM 815 C C . CYS A 1 107 ? -3.974 8.871 -14.086 1.00 88.75 107 CYS A C 1
ATOM 817 O O . CYS A 1 107 ? -4.261 8.316 -13.027 1.00 88.75 107 CYS A O 1
ATOM 819 N N . LEU A 1 108 ? -4.786 8.884 -15.149 1.00 90.94 108 LEU A N 1
ATOM 820 C CA . LEU A 1 108 ? -6.067 8.172 -15.187 1.00 90.94 108 LEU A CA 1
ATOM 821 C C . LEU A 1 108 ? -5.859 6.663 -15.037 1.00 90.94 108 LEU A C 1
ATOM 823 O O . LEU A 1 108 ? -6.451 6.058 -14.150 1.00 90.94 108 LEU A O 1
ATOM 827 N N . ASP A 1 109 ? -4.929 6.082 -15.796 1.00 90.62 109 ASP A N 1
ATOM 828 C CA . ASP A 1 109 ? -4.625 4.647 -15.736 1.00 90.62 109 ASP A CA 1
ATOM 829 C C . ASP A 1 109 ? -4.134 4.193 -14.348 1.00 90.62 109 ASP A C 1
ATOM 831 O O . ASP A 1 109 ? -4.235 3.016 -13.991 1.00 90.62 109 ASP A O 1
ATOM 835 N N . ARG A 1 110 ? -3.538 5.101 -13.563 1.00 91.12 110 ARG A N 1
ATOM 836 C CA . ARG A 1 110 ? -3.085 4.804 -12.197 1.00 91.12 110 ARG A CA 1
ATOM 837 C C . ARG A 1 110 ? -4.234 4.737 -11.195 1.00 91.12 110 ARG A C 1
ATOM 839 O O . ARG A 1 110 ? -4.090 4.020 -10.211 1.00 91.12 110 ARG A O 1
ATOM 846 N N . LEU A 1 111 ? -5.382 5.368 -11.445 1.00 89.56 111 LEU A N 1
ATOM 847 C CA . LEU A 1 111 ? -6.541 5.290 -10.539 1.00 89.56 111 LEU A CA 1
ATOM 848 C C . LEU A 1 111 ? -7.034 3.857 -10.329 1.00 89.56 111 LEU A C 1
ATOM 850 O O . LEU A 1 111 ? -7.471 3.501 -9.234 1.00 89.56 111 LEU A O 1
ATOM 854 N N . ASP A 1 112 ? -6.915 3.031 -11.365 1.00 90.12 112 ASP A N 1
ATOM 855 C CA . ASP A 1 112 ? -7.429 1.665 -11.348 1.00 90.12 112 ASP A CA 1
ATOM 856 C C . ASP A 1 112 ? -6.439 0.656 -10.754 1.00 90.12 112 ASP A C 1
ATOM 858 O O . ASP A 1 112 ? -6.810 -0.485 -10.487 1.00 90.12 112 ASP A O 1
ATOM 862 N N . LYS A 1 113 ? -5.172 1.034 -10.532 1.00 92.94 113 LYS A N 1
ATOM 863 C CA . LYS A 1 113 ? -4.125 0.073 -10.130 1.00 92.94 113 LYS A CA 1
ATOM 864 C C . LYS A 1 113 ? -3.118 0.556 -9.095 1.00 92.94 113 LYS A C 1
ATOM 866 O O . LYS A 1 113 ? -2.322 -0.261 -8.629 1.00 92.94 113 LYS A O 1
ATOM 871 N N . ALA A 1 114 ? -3.092 1.845 -8.774 1.00 95.06 114 ALA A N 1
ATOM 872 C CA . ALA A 1 114 ? -2.040 2.444 -7.969 1.00 95.06 114 ALA A CA 1
ATOM 873 C C . ALA A 1 114 ? -2.530 2.900 -6.591 1.00 95.06 114 ALA A C 1
ATOM 875 O O . ALA A 1 114 ? -3.576 3.529 -6.415 1.00 95.06 114 ALA A O 1
ATOM 876 N N . PHE A 1 115 ? -1.707 2.590 -5.601 1.00 96.25 115 PHE A N 1
ATOM 877 C CA . PHE A 1 115 ? -1.905 2.891 -4.199 1.00 96.25 115 PHE A CA 1
ATOM 878 C C . PHE A 1 115 ? -0.607 3.456 -3.622 1.00 96.25 115 PHE A C 1
ATOM 880 O O . PHE A 1 115 ? 0.499 3.169 -4.088 1.00 96.25 115 PHE A O 1
ATOM 887 N N . LEU A 1 116 ? -0.744 4.248 -2.569 1.00 95.12 116 LEU A N 1
ATOM 888 C CA . LEU A 1 116 ? 0.359 4.827 -1.821 1.00 95.12 116 LEU A CA 1
ATOM 889 C C . LEU A 1 116 ? 0.271 4.369 -0.370 1.00 95.12 116 LEU A C 1
ATOM 891 O O . LEU A 1 116 ? -0.796 4.428 0.242 1.00 95.12 116 LEU A O 1
ATOM 895 N N . ILE A 1 117 ? 1.399 3.936 0.188 1.00 95.50 117 ILE A N 1
ATOM 896 C CA . ILE A 1 117 ? 1.522 3.627 1.614 1.00 95.50 117 ILE A CA 1
ATOM 897 C C . ILE A 1 117 ? 2.450 4.659 2.238 1.00 95.50 117 ILE A C 1
ATOM 899 O O . ILE A 1 117 ? 3.655 4.660 1.999 1.00 95.50 117 ILE A O 1
ATOM 903 N N . HIS A 1 118 ? 1.884 5.551 3.039 1.00 93.38 118 HIS A N 1
ATOM 904 C CA . HIS A 1 118 ? 2.633 6.552 3.785 1.00 93.38 118 HIS A CA 1
ATOM 905 C C . HIS A 1 118 ? 2.998 5.984 5.151 1.00 93.38 118 HIS A C 1
ATOM 907 O O . HIS A 1 118 ? 2.114 5.745 5.965 1.00 93.38 118 HIS A O 1
ATOM 913 N N . MET A 1 119 ? 4.284 5.782 5.406 1.00 92.12 119 MET A N 1
ATOM 914 C CA . MET A 1 119 ? 4.812 5.261 6.665 1.00 92.12 119 MET A CA 1
ATOM 915 C C . MET A 1 119 ? 5.477 6.386 7.449 1.00 92.12 119 MET A C 1
ATOM 917 O O . MET A 1 119 ? 6.280 7.140 6.893 1.00 92.12 119 MET A O 1
ATOM 921 N N . ARG A 1 120 ? 5.157 6.514 8.736 1.00 89.69 120 ARG A N 1
ATOM 922 C CA . ARG A 1 120 ? 5.807 7.480 9.633 1.00 89.69 120 ARG A CA 1
ATOM 923 C C . ARG A 1 120 ? 7.153 6.931 10.088 1.00 89.69 120 ARG A C 1
ATOM 925 O O . ARG A 1 120 ? 7.241 5.779 10.479 1.00 89.69 120 ARG A O 1
ATOM 932 N N . THR A 1 121 ? 8.204 7.731 10.018 1.00 85.69 121 THR A N 1
ATOM 933 C CA . THR A 1 121 ? 9.589 7.282 10.273 1.00 85.69 121 THR A CA 1
ATOM 934 C C . THR A 1 121 ? 9.981 7.299 11.746 1.00 85.69 121 THR A C 1
ATOM 936 O O . THR A 1 121 ? 10.833 6.517 12.143 1.00 85.69 121 THR A O 1
ATOM 939 N N . GLN A 1 122 ? 9.382 8.179 12.550 1.00 79.06 122 GLN A N 1
ATOM 940 C CA . GLN A 1 122 ? 9.741 8.400 13.961 1.00 79.06 122 GLN A CA 1
ATOM 941 C C . GLN A 1 122 ? 8.825 7.643 14.933 1.00 79.06 122 GLN A C 1
ATOM 943 O O . GLN A 1 122 ? 8.608 8.072 16.058 1.00 79.06 122 GLN A O 1
ATOM 948 N N . VAL A 1 123 ? 8.225 6.550 14.470 1.00 82.12 123 VAL A N 1
ATOM 949 C CA . VAL A 1 123 ? 7.167 5.834 15.182 1.00 82.12 123 VAL A CA 1
ATOM 950 C C . VAL A 1 123 ? 7.660 4.406 15.437 1.00 82.12 123 VAL A C 1
ATOM 952 O O . VAL A 1 123 ? 8.000 3.741 14.454 1.00 82.12 123 VAL A O 1
ATOM 955 N N . PRO A 1 124 ? 7.733 3.931 16.698 1.00 78.25 124 PRO A N 1
ATOM 956 C CA . PRO A 1 124 ? 8.228 2.589 17.039 1.00 78.25 124 PRO A CA 1
ATOM 957 C C . PRO A 1 124 ? 7.494 1.453 16.318 1.00 78.25 124 PRO A C 1
ATOM 959 O O . PRO A 1 124 ? 8.065 0.407 16.018 1.00 78.25 124 PRO A O 1
ATOM 962 N N . GLU A 1 125 ? 6.226 1.672 15.990 1.00 81.19 125 GLU A N 1
ATOM 963 C CA . GLU A 1 125 ? 5.384 0.745 15.250 1.00 81.19 125 GLU A CA 1
ATOM 964 C C . GLU A 1 125 ? 5.823 0.610 13.779 1.00 81.19 125 GLU A C 1
ATOM 966 O O . GLU A 1 125 ? 5.420 -0.325 13.088 1.00 81.19 125 GLU A O 1
ATOM 971 N N . CYS A 1 126 ? 6.638 1.514 13.248 1.00 84.50 126 CYS A N 1
ATOM 972 C CA . CYS A 1 126 ? 7.020 1.481 11.848 1.00 84.50 126 CYS A CA 1
ATOM 973 C C . CYS A 1 126 ? 8.096 0.424 11.555 1.00 84.50 126 CYS A C 1
ATOM 975 O O . CYS A 1 126 ? 9.205 0.476 12.072 1.00 84.50 126 CYS A O 1
ATOM 977 N N . MET A 1 127 ? 7.802 -0.490 10.629 1.00 88.12 127 MET A N 1
ATOM 978 C CA . MET A 1 127 ? 8.681 -1.605 10.241 1.00 88.12 127 MET A CA 1
ATOM 979 C C . MET A 1 127 ? 9.784 -1.203 9.226 1.00 88.12 127 MET A C 1
ATOM 981 O O . MET A 1 127 ? 10.359 -2.039 8.535 1.00 88.12 127 MET A O 1
ATOM 985 N N . LEU A 1 128 ? 10.098 0.088 9.069 1.00 88.81 128 LEU A N 1
ATOM 986 C CA . LEU A 1 128 ? 11.047 0.557 8.043 1.00 88.81 128 LEU A CA 1
ATOM 987 C C . LEU A 1 128 ? 12.465 -0.018 8.212 1.00 88.81 128 LEU A C 1
ATOM 989 O O . LEU A 1 128 ? 13.101 -0.375 7.218 1.00 88.81 128 LEU A O 1
ATOM 993 N N . ALA A 1 129 ? 12.944 -0.127 9.453 1.00 87.94 129 ALA A N 1
ATOM 994 C CA . ALA A 1 129 ? 14.255 -0.702 9.752 1.00 87.94 129 ALA A CA 1
ATOM 995 C C . ALA A 1 129 ? 14.303 -2.204 9.423 1.00 87.94 129 ALA A C 1
ATOM 997 O O . ALA A 1 129 ? 15.289 -2.692 8.869 1.00 87.94 129 ALA A O 1
ATOM 998 N N . ASP A 1 130 ? 13.221 -2.938 9.688 1.00 90.12 130 ASP A N 1
ATOM 999 C CA . ASP A 1 130 ? 13.147 -4.365 9.368 1.00 90.12 130 ASP A CA 1
ATOM 1000 C C . ASP A 1 130 ? 13.015 -4.585 7.858 1.00 90.12 130 ASP A C 1
ATOM 1002 O O . ASP A 1 130 ? 13.654 -5.478 7.312 1.00 90.12 130 ASP A O 1
ATOM 1006 N N . MET A 1 131 ? 12.288 -3.719 7.142 1.00 91.62 131 MET A N 1
ATOM 1007 C CA . MET A 1 131 ? 12.254 -3.743 5.673 1.00 91.62 131 MET A CA 1
ATOM 1008 C C . MET A 1 131 ? 13.645 -3.541 5.061 1.00 91.62 131 MET A C 1
ATOM 1010 O O . MET A 1 131 ? 13.970 -4.181 4.059 1.00 91.62 131 MET A O 1
ATOM 1014 N N . PHE A 1 132 ? 14.486 -2.693 5.663 1.00 91.69 132 PHE A N 1
ATOM 1015 C CA . PHE A 1 132 ? 15.883 -2.558 5.255 1.00 91.69 132 PHE A CA 1
ATOM 1016 C C . PHE A 1 132 ? 16.658 -3.869 5.469 1.00 91.69 132 PHE A C 1
ATOM 1018 O O . PHE A 1 132 ? 17.246 -4.379 4.513 1.00 91.69 132 PHE A O 1
ATOM 1025 N N . LYS A 1 133 ? 16.574 -4.482 6.659 1.00 92.25 133 LYS A N 1
ATOM 1026 C CA . LYS A 1 133 ? 17.222 -5.778 6.958 1.00 92.25 133 LYS A CA 1
ATOM 1027 C C . LYS A 1 133 ? 16.760 -6.903 6.029 1.00 92.25 133 LYS A C 1
ATOM 1029 O O . LYS A 1 133 ? 17.583 -7.667 5.525 1.00 92.25 133 LYS A O 1
ATOM 1034 N N . ILE A 1 134 ? 15.456 -6.985 5.757 1.00 93.00 134 ILE A N 1
ATOM 1035 C CA . ILE A 1 134 ? 14.874 -7.946 4.810 1.00 93.00 134 ILE A CA 1
ATOM 1036 C C . ILE A 1 134 ? 15.449 -7.714 3.414 1.00 93.00 134 ILE A C 1
ATOM 1038 O O . ILE A 1 134 ? 15.779 -8.674 2.721 1.00 93.00 134 ILE A O 1
ATOM 1042 N N . SER A 1 135 ? 15.616 -6.454 3.001 1.00 92.88 135 SER A N 1
ATOM 1043 C CA . SER A 1 135 ? 16.183 -6.138 1.690 1.00 92.88 135 SER A CA 1
ATOM 1044 C C . SER A 1 135 ? 17.651 -6.546 1.550 1.00 92.88 135 SER A C 1
ATOM 1046 O O . SER A 1 135 ? 18.024 -7.058 0.496 1.00 92.88 135 SER A O 1
ATOM 1048 N N . GLU A 1 136 ? 18.465 -6.385 2.597 1.00 93.62 136 GLU A N 1
ATOM 1049 C CA . GLU A 1 136 ? 19.858 -6.849 2.605 1.00 93.62 136 GLU A CA 1
ATOM 1050 C C . GLU A 1 136 ? 19.925 -8.381 2.611 1.00 93.62 136 GLU A C 1
ATOM 1052 O O . GLU A 1 136 ? 20.562 -8.976 1.742 1.00 93.62 136 GLU A O 1
ATOM 1057 N N . THR A 1 137 ? 19.143 -9.031 3.478 1.00 92.44 137 THR A N 1
ATOM 1058 C CA . THR A 1 137 ? 19.067 -10.501 3.545 1.00 92.44 137 THR A CA 1
ATOM 1059 C C . THR A 1 137 ? 18.605 -11.100 2.214 1.00 92.44 137 THR A C 1
ATOM 1061 O O . THR A 1 137 ? 19.113 -12.128 1.769 1.00 92.44 137 THR A O 1
ATOM 1064 N N . TRP A 1 138 ? 17.662 -10.447 1.529 1.00 94.19 138 TRP A N 1
ATOM 1065 C CA . TRP A 1 138 ? 17.220 -10.861 0.201 1.00 94.19 138 TRP A CA 1
ATOM 1066 C C . TRP A 1 138 ? 18.345 -10.783 -0.834 1.00 94.19 138 TRP A C 1
ATOM 1068 O O . TRP A 1 138 ? 18.502 -11.714 -1.625 1.00 94.19 138 TRP A O 1
ATOM 1078 N N . LYS A 1 139 ? 19.142 -9.704 -0.833 1.00 92.19 139 LYS A N 1
ATOM 1079 C CA . LYS A 1 139 ? 20.283 -9.555 -1.753 1.00 92.19 139 LYS A CA 1
ATO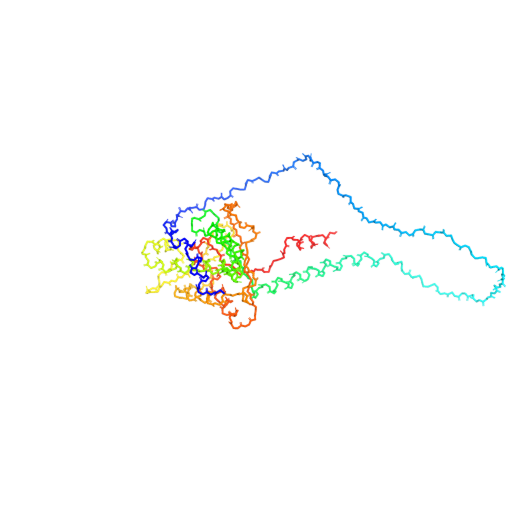M 1080 C C . LYS A 1 139 ? 21.306 -10.667 -1.535 1.00 92.19 139 LYS A C 1
ATOM 1082 O O . LYS A 1 139 ? 21.748 -11.275 -2.508 1.00 92.19 139 LYS A O 1
ATOM 1087 N N . GLU A 1 140 ? 21.633 -10.966 -0.280 1.00 92.75 140 GLU A N 1
ATOM 1088 C CA . GLU A 1 140 ? 22.549 -12.053 0.084 1.00 92.75 140 GLU A CA 1
ATOM 1089 C C . GLU A 1 140 ? 22.004 -13.423 -0.342 1.00 92.75 140 GLU A C 1
ATOM 1091 O O . GLU A 1 140 ? 22.694 -14.202 -1.001 1.00 92.75 140 GLU A O 1
ATOM 1096 N N . ALA A 1 141 ? 20.734 -13.703 -0.038 1.00 89.81 141 ALA A N 1
ATOM 1097 C CA . ALA A 1 141 ? 20.079 -14.965 -0.378 1.00 89.81 141 ALA A CA 1
ATOM 1098 C C . ALA A 1 141 ? 19.931 -15.175 -1.896 1.00 89.81 141 ALA A C 1
ATOM 1100 O O . ALA A 1 141 ? 19.979 -16.314 -2.372 1.00 89.81 141 ALA A O 1
ATOM 1101 N N . ARG A 1 142 ? 19.779 -14.084 -2.659 1.00 90.88 142 ARG A N 1
ATOM 1102 C CA . ARG A 1 142 ? 19.740 -14.096 -4.126 1.00 90.88 142 ARG A CA 1
ATOM 1103 C C . ARG A 1 142 ? 21.120 -14.299 -4.751 1.00 90.88 142 ARG A C 1
ATOM 1105 O O . ARG A 1 142 ? 21.200 -14.884 -5.827 1.00 90.88 142 ARG A O 1
ATOM 1112 N N . ALA A 1 143 ? 22.178 -13.811 -4.102 1.00 90.06 143 ALA A N 1
ATOM 1113 C CA . ALA A 1 143 ? 23.561 -13.944 -4.559 1.00 90.06 143 ALA A CA 1
ATOM 1114 C C . ALA A 1 143 ? 24.200 -15.303 -4.210 1.00 90.06 143 ALA A C 1
ATOM 1116 O O . ALA A 1 143 ? 25.220 -15.665 -4.796 1.00 90.06 143 ALA A O 1
ATOM 1117 N N . ALA A 1 144 ? 23.620 -16.057 -3.271 1.00 89.44 144 ALA A N 1
ATOM 1118 C CA . ALA A 1 144 ? 24.070 -17.403 -2.926 1.00 89.44 144 ALA A CA 1
ATOM 1119 C C . ALA A 1 144 ? 23.980 -18.376 -4.121 1.00 89.44 144 ALA A C 1
ATOM 1121 O O . ALA A 1 144 ? 23.126 -18.235 -4.995 1.00 89.44 144 ALA A O 1
ATOM 1122 N N . VAL A 1 145 ? 24.849 -19.394 -4.139 1.00 82.38 145 VAL A N 1
ATOM 1123 C CA . VAL A 1 145 ? 24.855 -20.457 -5.157 1.00 82.38 145 VAL A CA 1
ATOM 1124 C C . VAL A 1 145 ? 24.650 -21.812 -4.462 1.00 82.38 145 VAL A C 1
ATOM 1126 O O . VAL A 1 145 ? 25.537 -22.226 -3.713 1.00 82.38 145 VAL A O 1
ATOM 1129 N N . PRO A 1 146 ? 23.518 -22.514 -4.683 1.00 81.69 146 PRO A N 1
ATOM 1130 C CA . PRO A 1 146 ? 22.357 -22.107 -5.484 1.00 81.69 146 PRO A CA 1
ATOM 1131 C C . PRO A 1 146 ? 21.551 -20.965 -4.827 1.00 81.69 146 PRO A C 1
ATOM 1133 O O . PRO A 1 146 ? 21.617 -20.796 -3.605 1.00 81.69 146 PRO A O 1
ATOM 1136 N N . PRO A 1 147 ? 20.784 -20.186 -5.616 1.00 84.00 147 PRO A N 1
ATOM 1137 C CA . PRO A 1 147 ? 19.970 -19.099 -5.085 1.00 84.00 147 PRO A CA 1
ATOM 1138 C C . PRO A 1 147 ? 18.918 -19.657 -4.130 1.00 84.00 147 PRO A C 1
ATOM 1140 O O . PRO A 1 147 ? 18.171 -20.570 -4.473 1.00 84.00 147 PRO A O 1
ATOM 1143 N N . LYS A 1 148 ? 18.846 -19.089 -2.924 1.00 84.50 148 LYS A N 1
ATOM 1144 C CA . LYS A 1 148 ? 17.861 -19.498 -1.908 1.00 84.50 148 LYS A CA 1
ATOM 1145 C C . LYS A 1 148 ? 16.489 -18.863 -2.135 1.00 84.50 148 LYS A C 1
ATOM 1147 O O . LYS A 1 148 ? 15.518 -19.280 -1.514 1.00 84.50 148 LYS A O 1
ATOM 1152 N N . VAL A 1 149 ? 16.430 -17.831 -2.980 1.00 87.69 149 VAL A N 1
ATOM 1153 C CA . VAL A 1 149 ? 15.230 -17.032 -3.235 1.00 87.69 149 VAL A CA 1
ATOM 1154 C C . VAL A 1 149 ? 15.067 -16.766 -4.729 1.00 87.69 149 VAL A C 1
ATOM 1156 O O . VAL A 1 149 ? 15.916 -16.143 -5.377 1.00 87.69 149 VAL A O 1
ATOM 1159 N N . GLU A 1 150 ? 13.922 -17.165 -5.262 1.00 87.50 150 GLU A N 1
ATOM 1160 C CA . GLU A 1 150 ? 13.514 -16.966 -6.652 1.00 87.50 150 GLU A CA 1
ATOM 1161 C C . GLU A 1 150 ? 12.574 -15.768 -6.807 1.00 87.50 150 GLU A C 1
ATOM 1163 O O . GLU A 1 150 ? 12.610 -15.081 -7.835 1.00 87.50 150 GLU A O 1
ATOM 1168 N N . SER A 1 151 ? 11.800 -15.452 -5.767 1.00 90.12 151 SER A N 1
ATOM 1169 C CA . SER A 1 151 ? 10.862 -14.326 -5.780 1.00 90.12 151 SER A CA 1
ATOM 1170 C C . SER A 1 151 ? 11.562 -12.967 -5.814 1.00 90.12 151 SER A C 1
ATOM 1172 O O . SER A 1 151 ? 12.649 -12.778 -5.255 1.00 90.12 151 SER A O 1
ATOM 1174 N N . SER A 1 152 ? 10.924 -11.979 -6.446 1.00 93.62 152 SER A N 1
ATOM 1175 C CA . SER A 1 152 ? 11.471 -10.619 -6.463 1.00 93.62 152 SER A CA 1
ATOM 1176 C C . SER A 1 152 ? 11.399 -9.929 -5.095 1.00 93.62 152 SER A C 1
ATOM 1178 O O . SER A 1 152 ? 10.497 -10.173 -4.288 1.00 93.62 152 SER A O 1
ATOM 1180 N N . LEU A 1 153 ? 12.314 -8.978 -4.874 1.00 93.50 153 LEU A N 1
ATOM 1181 C CA . LEU A 1 153 ? 12.373 -8.170 -3.654 1.00 93.50 153 LEU A CA 1
ATOM 1182 C C . LEU A 1 153 ? 11.041 -7.470 -3.338 1.00 93.50 153 LEU A C 1
ATOM 1184 O O . LEU A 1 153 ? 10.627 -7.424 -2.185 1.00 93.50 153 LEU A O 1
ATOM 1188 N N . ARG A 1 154 ? 10.341 -6.954 -4.358 1.00 94.81 154 ARG A N 1
ATOM 1189 C CA . ARG A 1 154 ? 9.044 -6.271 -4.187 1.00 94.81 154 ARG A CA 1
ATOM 1190 C C . ARG A 1 154 ? 7.988 -7.188 -3.562 1.00 94.81 154 ARG A C 1
ATOM 1192 O O . ARG A 1 154 ? 7.247 -6.739 -2.695 1.00 94.81 154 ARG A O 1
ATOM 1199 N N . VAL A 1 155 ? 7.932 -8.459 -3.975 1.00 95.25 155 VAL A N 1
ATOM 1200 C CA . VAL A 1 155 ? 6.955 -9.431 -3.460 1.00 95.25 155 VAL A CA 1
ATOM 1201 C C . VAL A 1 155 ? 7.288 -9.778 -2.020 1.00 95.25 155 VAL A C 1
ATOM 1203 O O . VAL A 1 155 ? 6.388 -9.809 -1.188 1.00 95.25 155 VAL A O 1
ATOM 1206 N N . ILE A 1 156 ? 8.569 -9.986 -1.723 1.00 94.56 156 ILE A N 1
ATOM 1207 C CA . ILE A 1 156 ? 9.022 -10.349 -0.379 1.00 94.56 156 ILE A CA 1
ATOM 1208 C C . ILE A 1 156 ? 8.782 -9.204 0.595 1.00 94.56 156 ILE A C 1
ATOM 1210 O O . ILE A 1 156 ? 8.109 -9.409 1.595 1.00 94.56 156 ILE A O 1
ATOM 1214 N N . LEU A 1 157 ? 9.202 -7.979 0.265 1.00 95.12 157 LEU A N 1
ATOM 1215 C CA . LEU A 1 157 ? 8.943 -6.819 1.120 1.00 95.12 157 LEU A CA 1
ATOM 1216 C C . LEU A 1 157 ? 7.443 -6.600 1.355 1.00 95.12 157 LEU A C 1
ATOM 1218 O O . LEU A 1 157 ? 7.038 -6.332 2.484 1.00 95.12 157 LEU A O 1
ATOM 1222 N N . PHE A 1 158 ? 6.615 -6.724 0.311 1.00 96.06 158 PHE A N 1
ATOM 1223 C CA . PHE A 1 158 ? 5.170 -6.544 0.444 1.00 96.06 158 PHE A CA 1
ATOM 1224 C C . PHE A 1 158 ? 4.538 -7.624 1.325 1.00 96.06 158 PHE A C 1
ATOM 1226 O O . PHE A 1 158 ? 3.748 -7.307 2.212 1.00 96.06 158 PHE A O 1
ATOM 1233 N N . LYS A 1 159 ? 4.892 -8.896 1.110 1.00 94.88 159 LYS A N 1
ATOM 1234 C CA . LYS A 1 159 ? 4.359 -9.990 1.923 1.00 94.88 159 LYS A CA 1
ATOM 1235 C C . LYS A 1 159 ? 4.846 -9.908 3.365 1.00 94.88 159 LYS A C 1
ATOM 1237 O O . LYS A 1 159 ? 4.020 -10.035 4.255 1.00 94.88 159 LYS A O 1
ATOM 1242 N N . SER A 1 160 ? 6.122 -9.611 3.611 1.00 94.56 160 SER A N 1
ATOM 1243 C CA . SER A 1 160 ? 6.652 -9.433 4.969 1.00 94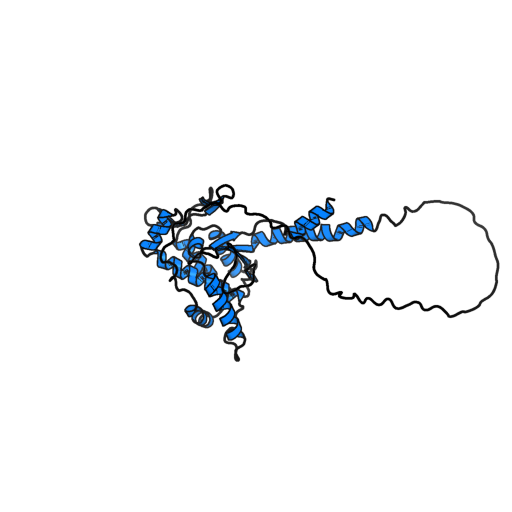.56 160 SER A CA 1
ATOM 1244 C C . SER A 1 160 ? 5.936 -8.304 5.710 1.00 94.56 160 SER A C 1
ATOM 1246 O O . SER A 1 160 ? 5.593 -8.447 6.880 1.00 94.56 160 SER A O 1
ATOM 1248 N N . PHE A 1 161 ? 5.639 -7.203 5.014 1.00 94.94 161 PHE A N 1
ATOM 1249 C CA . PHE A 1 161 ? 4.847 -6.107 5.564 1.00 94.94 161 PHE A CA 1
ATOM 1250 C C . PHE A 1 161 ? 3.409 -6.539 5.913 1.00 94.94 161 PHE A C 1
ATOM 1252 O O . PHE A 1 161 ? 2.902 -6.194 6.980 1.00 94.94 161 PHE A O 1
ATOM 1259 N N . MET A 1 162 ? 2.755 -7.314 5.043 1.00 95.81 162 MET A N 1
ATOM 1260 C CA . MET A 1 162 ? 1.407 -7.842 5.288 1.00 95.81 162 MET A CA 1
ATOM 1261 C C . MET A 1 162 ? 1.368 -8.923 6.381 1.00 95.81 162 MET A C 1
ATOM 1263 O O . MET 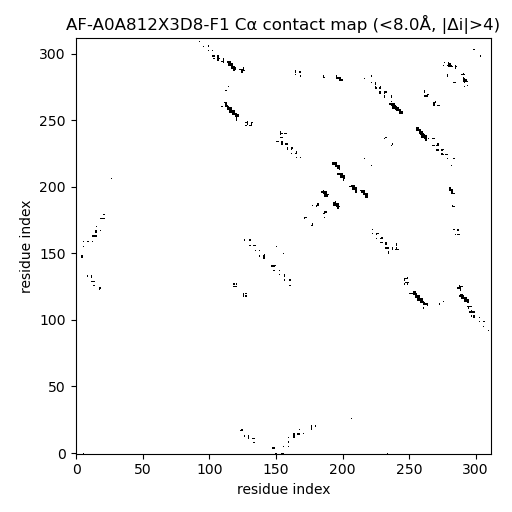A 1 162 ? 0.392 -8.988 7.122 1.00 95.81 162 MET A O 1
ATOM 1267 N N . GLU A 1 163 ? 2.409 -9.743 6.530 1.00 94.25 163 GLU A N 1
ATOM 1268 C CA . GLU A 1 163 ? 2.492 -10.751 7.597 1.00 94.25 163 GLU A CA 1
ATOM 1269 C C . GLU A 1 163 ? 2.662 -10.121 8.972 1.00 94.25 163 GLU A C 1
ATOM 1271 O O . GLU A 1 163 ? 1.968 -10.502 9.915 1.00 94.25 163 GLU A O 1
ATOM 1276 N N . GLU A 1 164 ? 3.534 -9.119 9.090 1.00 93.19 164 GLU A N 1
ATOM 1277 C CA . GLU A 1 164 ? 3.650 -8.370 10.338 1.00 93.19 164 GLU A CA 1
ATOM 1278 C C . GLU A 1 164 ? 2.332 -7.657 10.661 1.00 93.19 164 GLU A C 1
ATOM 1280 O O . GLU A 1 164 ? 1.891 -7.656 11.811 1.00 93.19 164 GLU A O 1
ATOM 1285 N N . PHE A 1 165 ? 1.649 -7.118 9.647 1.00 94.50 165 PHE A N 1
ATOM 1286 C CA . PHE A 1 165 ? 0.337 -6.513 9.842 1.00 94.50 165 PHE A CA 1
ATOM 1287 C C . PHE A 1 165 ? -0.702 -7.529 10.339 1.00 94.50 165 PHE A C 1
ATOM 1289 O O . PHE A 1 165 ? -1.415 -7.244 11.302 1.00 94.50 165 PHE A O 1
ATOM 1296 N N . MET A 1 166 ? -0.741 -8.731 9.757 1.00 94.12 166 MET A N 1
ATOM 1297 C CA . MET A 1 166 ? -1.592 -9.831 10.220 1.00 94.12 166 MET A CA 1
ATOM 1298 C C . MET A 1 166 ? -1.289 -10.208 11.678 1.00 94.12 166 MET A C 1
ATOM 1300 O O . MET A 1 166 ? -2.205 -10.306 12.493 1.00 94.12 166 MET A O 1
ATOM 1304 N N . SER A 1 167 ? -0.008 -10.356 12.026 1.00 91.81 167 SER A N 1
ATOM 1305 C CA . SER A 1 167 ? 0.439 -10.673 13.388 1.00 91.81 167 SER A CA 1
ATOM 1306 C C . SER A 1 167 ? -0.036 -9.625 14.400 1.00 91.81 167 SER A C 1
ATOM 1308 O O . SER A 1 167 ? -0.546 -9.961 15.469 1.00 91.81 167 SER A O 1
ATOM 1310 N N . ARG A 1 168 ? 0.049 -8.334 14.053 1.00 90.69 168 ARG A N 1
ATOM 1311 C CA . ARG A 1 168 ? -0.445 -7.250 14.916 1.00 90.69 168 ARG A CA 1
ATOM 1312 C C . ARG A 1 168 ? -1.959 -7.222 15.031 1.00 90.69 168 ARG A C 1
ATOM 1314 O O . ARG A 1 168 ? -2.452 -6.951 16.120 1.00 90.69 168 ARG A O 1
ATOM 1321 N N . LEU A 1 169 ? -2.685 -7.512 13.952 1.00 91.19 169 LEU A N 1
ATOM 1322 C CA . LEU A 1 169 ? -4.146 -7.593 13.986 1.00 91.19 169 LEU A CA 1
ATOM 1323 C C . LEU A 1 169 ? -4.623 -8.684 14.945 1.00 91.19 169 LEU A C 1
ATOM 1325 O O . LEU A 1 169 ? -5.483 -8.412 15.777 1.00 91.19 169 LEU A O 1
ATOM 1329 N N . GLN A 1 170 ? -4.013 -9.870 14.890 1.00 89.12 170 GLN A N 1
ATOM 1330 C CA . GLN A 1 170 ? -4.348 -10.993 15.773 1.00 89.12 170 GLN A CA 1
ATOM 1331 C C . GLN A 1 170 ? -4.075 -10.678 17.252 1.00 89.12 170 GLN A C 1
ATOM 1333 O O . GLN A 1 170 ? -4.820 -11.093 18.132 1.00 89.12 170 GLN A O 1
ATOM 1338 N N . LYS A 1 171 ? -3.043 -9.880 17.547 1.00 85.31 171 LYS A N 1
ATOM 1339 C CA . LYS A 1 171 ? -2.698 -9.483 18.922 1.00 85.31 171 LYS A CA 1
ATOM 1340 C C . LYS A 1 171 ? -3.634 -8.446 19.544 1.00 85.31 171 LYS A C 1
ATOM 1342 O O . LYS A 1 171 ? -3.554 -8.224 20.751 1.00 85.31 171 LYS A O 1
ATOM 1347 N N . ILE A 1 172 ? -4.504 -7.796 18.769 1.00 81.81 172 ILE A N 1
ATOM 1348 C CA . ILE A 1 172 ? -5.459 -6.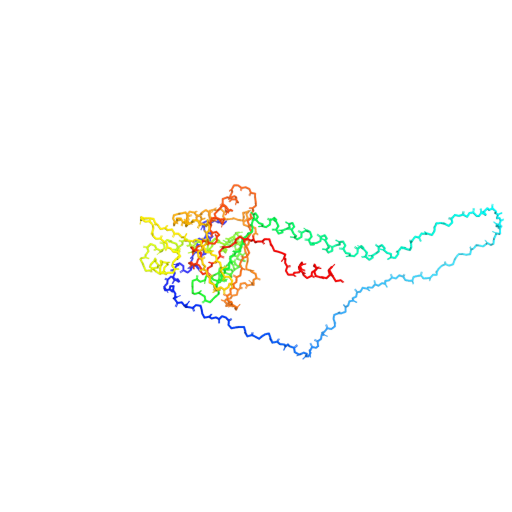807 19.309 1.00 81.81 172 ILE A CA 1
ATOM 1349 C C . ILE A 1 172 ? -6.477 -7.450 20.239 1.00 81.81 172 ILE A C 1
ATOM 1351 O O . ILE A 1 172 ? -7.007 -6.772 21.114 1.00 81.81 172 ILE A O 1
ATOM 1355 N N . GLU A 1 173 ? -6.710 -8.752 20.101 1.00 69.12 173 GLU A N 1
ATOM 1356 C CA . GLU A 1 173 ? -7.569 -9.508 21.011 1.00 69.12 173 GLU A CA 1
ATOM 1357 C C . GLU A 1 173 ? -7.081 -9.436 22.475 1.00 69.12 173 GLU A C 1
ATOM 1359 O O . GLU A 1 173 ? -7.842 -9.716 23.400 1.00 69.12 173 GLU A O 1
ATOM 1364 N N . HIS A 1 174 ? -5.843 -8.982 22.718 1.00 67.06 174 HIS A N 1
ATOM 1365 C CA . HIS A 1 174 ? -5.346 -8.635 24.045 1.00 67.06 174 HIS A CA 1
ATOM 1366 C C . HIS A 1 174 ? -5.806 -7.235 24.504 1.00 67.06 174 HIS A C 1
ATOM 1368 O O . HIS A 1 174 ? -5.613 -6.215 23.838 1.00 67.06 174 HIS A O 1
ATOM 1374 N N . THR A 1 175 ? -6.362 -7.177 25.716 1.00 64.56 175 THR A N 1
ATOM 1375 C CA . THR A 1 175 ? -7.163 -6.059 26.244 1.00 64.56 175 THR A CA 1
ATOM 1376 C C . THR A 1 175 ? -6.456 -4.693 26.286 1.00 64.56 175 THR A C 1
ATOM 1378 O O . THR A 1 175 ? -7.124 -3.662 26.240 1.00 64.56 175 THR A O 1
ATOM 1381 N N . GLU A 1 176 ? -5.127 -4.632 26.393 1.00 76.62 176 GLU A N 1
ATOM 1382 C CA . GLU A 1 176 ? -4.401 -3.360 26.562 1.00 76.62 176 GLU A CA 1
ATOM 1383 C C . GLU A 1 176 ? -4.269 -2.560 25.260 1.00 76.62 176 GLU A C 1
ATOM 1385 O O . GLU A 1 176 ? -4.574 -1.366 25.236 1.00 76.62 176 GLU A O 1
ATOM 1390 N N . VAL A 1 177 ? -3.897 -3.222 24.159 1.00 78.50 177 VAL A N 1
ATOM 1391 C CA . VAL A 1 177 ? -3.791 -2.585 22.834 1.00 78.50 177 VAL A CA 1
ATOM 1392 C C . VAL A 1 177 ? -5.165 -2.097 22.388 1.00 78.50 177 VAL A C 1
ATOM 1394 O O . VAL A 1 177 ? -5.321 -0.962 21.937 1.00 78.50 177 VAL A O 1
ATOM 1397 N N . MET A 1 178 ? -6.186 -2.928 22.597 1.00 82.44 178 MET A N 1
ATOM 1398 C CA . MET A 1 178 ? -7.567 -2.604 22.269 1.00 82.44 178 MET A CA 1
ATOM 1399 C C . MET A 1 178 ? -8.060 -1.333 22.979 1.00 82.44 178 MET A C 1
ATOM 1401 O O . MET A 1 178 ? -8.665 -0.469 22.343 1.00 82.44 178 MET A O 1
ATOM 1405 N N . LYS A 1 179 ? -7.759 -1.172 24.277 1.00 81.81 179 LYS A N 1
ATOM 1406 C CA . LYS A 1 179 ? -8.112 0.039 25.040 1.00 81.81 179 LYS A CA 1
ATOM 1407 C C . LYS A 1 179 ? -7.467 1.295 24.451 1.00 81.81 179 LYS A C 1
ATOM 1409 O O . LYS A 1 179 ? -8.150 2.309 24.317 1.00 81.81 179 LYS A O 1
ATOM 1414 N N . GLY A 1 180 ? -6.191 1.223 24.065 1.00 83.50 180 GLY A N 1
ATOM 1415 C CA . GLY A 1 180 ? -5.487 2.336 23.418 1.00 83.50 180 GLY A CA 1
ATOM 1416 C C . GLY A 1 180 ? -6.134 2.750 22.092 1.00 83.50 180 GLY A C 1
ATOM 1417 O O . GLY A 1 180 ? -6.368 3.934 21.854 1.00 83.50 180 GLY A O 1
ATOM 1418 N N . LEU A 1 181 ? -6.516 1.774 21.266 1.00 85.88 181 LEU A N 1
ATOM 1419 C CA . LEU A 1 181 ? -7.167 2.017 19.973 1.00 85.88 181 LEU A CA 1
ATOM 1420 C C . LEU A 1 181 ? -8.567 2.638 20.109 1.00 85.88 181 LEU A C 1
ATOM 1422 O O . LEU A 1 181 ? -8.952 3.485 19.295 1.00 85.88 181 LEU A O 1
ATOM 1426 N N . ILE A 1 182 ? -9.324 2.234 21.135 1.00 86.38 182 ILE A N 1
ATOM 1427 C CA . ILE A 1 182 ? -10.636 2.819 21.451 1.00 86.38 182 ILE A CA 1
ATOM 1428 C C . ILE A 1 182 ? -10.469 4.247 21.976 1.00 86.38 182 ILE A C 1
ATOM 1430 O O . ILE A 1 182 ? -11.190 5.140 21.532 1.00 86.38 182 ILE A O 1
ATOM 1434 N N . ALA A 1 183 ? -9.494 4.490 22.859 1.00 85.50 183 ALA A N 1
ATOM 1435 C CA . ALA A 1 183 ? -9.204 5.826 23.382 1.00 85.50 183 ALA A CA 1
ATOM 1436 C C . ALA A 1 183 ? -8.808 6.813 22.270 1.00 85.50 183 ALA A C 1
ATOM 1438 O O . ALA A 1 183 ? -9.219 7.971 22.287 1.00 85.50 183 ALA A O 1
ATOM 1439 N N . GLN A 1 184 ? -8.075 6.341 21.258 1.00 84.25 184 GLN A N 1
ATOM 1440 C CA . GLN A 1 184 ? -7.730 7.117 20.060 1.00 84.25 184 GLN A CA 1
ATOM 1441 C C . GLN A 1 184 ? -8.898 7.265 19.070 1.00 84.25 184 GLN A C 1
ATOM 1443 O O . GLN A 1 184 ? -8.804 8.001 18.086 1.00 84.25 184 GLN A O 1
ATOM 1448 N N . GLY A 1 185 ? -10.012 6.571 19.307 1.00 84.94 185 GLY A N 1
ATOM 1449 C CA . GLY A 1 185 ? -11.213 6.632 18.485 1.00 84.94 185 GLY A CA 1
ATOM 1450 C C . GLY A 1 185 ? -11.091 5.934 17.131 1.00 84.94 185 GLY A C 1
ATOM 1451 O O . GLY A 1 185 ? -11.958 6.154 16.283 1.00 84.94 185 GLY A O 1
ATOM 1452 N N . TRP A 1 186 ? -10.056 5.117 16.916 1.00 88.50 186 TRP A N 1
ATOM 1453 C CA . TRP A 1 186 ? -9.809 4.363 15.676 1.00 88.50 186 TRP A CA 1
ATOM 1454 C C . TRP A 1 186 ? -10.615 3.068 15.603 1.00 88.50 186 TRP A C 1
ATOM 1456 O O . TRP A 1 186 ? -10.977 2.618 14.512 1.00 88.50 186 TRP A O 1
ATOM 1466 N N . PHE A 1 187 ? -10.907 2.497 16.768 1.00 89.44 187 PHE A N 1
ATOM 1467 C CA . PHE A 1 187 ? -11.617 1.240 16.936 1.00 89.44 187 PHE A CA 1
ATOM 1468 C C . PHE A 1 187 ? -12.901 1.478 17.730 1.00 89.44 187 PHE A C 1
ATOM 1470 O O . PHE A 1 187 ? -12.903 2.232 18.703 1.00 89.44 187 PHE A O 1
ATOM 1477 N N . ILE A 1 188 ? -14.002 0.880 17.286 1.00 89.50 188 ILE A N 1
ATOM 1478 C CA . ILE A 1 188 ? -15.315 0.986 17.927 1.00 89.50 188 ILE A CA 1
ATOM 1479 C C . ILE A 1 188 ? -15.781 -0.413 18.287 1.00 89.50 188 ILE A C 1
ATOM 1481 O O . ILE A 1 188 ? -15.651 -1.336 17.484 1.00 89.50 188 ILE A O 1
ATOM 1485 N N . GLN A 1 189 ? -16.370 -0.542 19.468 1.00 86.38 189 GLN A N 1
ATOM 1486 C CA . GLN A 1 189 ? -17.163 -1.702 19.831 1.00 86.38 189 GLN A CA 1
ATOM 1487 C C . GLN A 1 189 ? -18.639 -1.393 19.579 1.00 86.38 189 GLN A C 1
ATOM 1489 O O . GLN A 1 189 ? -19.197 -0.487 20.199 1.00 86.38 189 GLN A O 1
ATOM 1494 N N . GLU A 1 190 ? -19.262 -2.130 18.666 1.00 83.19 190 GLU A N 1
ATOM 1495 C CA . GLU A 1 190 ? -20.693 -2.043 18.386 1.00 83.19 190 GLU A CA 1
ATOM 1496 C C . GLU A 1 190 ? -21.325 -3.403 18.703 1.00 83.19 190 GLU A C 1
ATOM 1498 O O . GLU A 1 190 ? -21.197 -4.371 17.953 1.00 83.19 190 GLU A O 1
ATOM 1503 N N . GLY A 1 191 ? -21.948 -3.502 19.880 1.00 80.56 191 GLY A N 1
ATOM 1504 C CA . GLY A 1 191 ? -22.436 -4.775 20.407 1.00 80.56 191 GLY A CA 1
ATOM 1505 C C . GLY A 1 191 ? -21.292 -5.760 20.678 1.00 80.56 191 GLY A C 1
ATOM 1506 O O . GLY A 1 191 ? -20.385 -5.472 21.462 1.00 80.56 191 GLY A O 1
ATOM 1507 N N . SER A 1 192 ? -21.353 -6.932 20.041 1.00 79.31 192 SER A N 1
ATOM 1508 C CA . SER A 1 192 ? -20.329 -7.982 20.127 1.00 79.31 192 SER A CA 1
ATOM 1509 C C . SER A 1 192 ? -19.230 -7.868 19.069 1.00 79.31 192 SER A C 1
ATOM 1511 O O . SER A 1 192 ? -18.268 -8.631 19.122 1.00 79.31 192 SER A O 1
ATOM 1513 N N . GLU A 1 193 ? -19.363 -6.961 18.098 1.00 84.50 193 GLU A N 1
ATOM 1514 C CA . GLU A 1 193 ? -18.411 -6.818 16.999 1.00 84.50 193 GLU A CA 1
ATOM 1515 C C . GLU A 1 193 ? -17.523 -5.589 17.171 1.00 84.50 193 GLU A C 1
ATOM 1517 O O . GLU A 1 193 ? -17.949 -4.531 17.643 1.00 84.50 193 GLU A O 1
ATOM 1522 N N . TYR A 1 194 ? -16.278 -5.718 16.716 1.00 89.19 194 TYR A N 1
ATOM 1523 C CA . TYR A 1 194 ? -15.357 -4.598 16.640 1.00 89.19 194 TYR A CA 1
ATOM 1524 C C . TYR A 1 194 ? -15.179 -4.111 15.210 1.00 89.19 194 TYR A C 1
ATOM 1526 O O . TYR A 1 194 ? -14.986 -4.906 14.283 1.00 89.19 194 TYR A O 1
ATOM 1534 N N . LYS A 1 195 ? -15.197 -2.789 15.037 1.00 93.06 195 LYS A N 1
ATOM 1535 C CA . LYS A 1 195 ? -15.110 -2.131 13.732 1.00 93.06 195 LYS A CA 1
ATOM 1536 C C . LYS A 1 195 ? -14.035 -1.047 13.722 1.00 93.06 195 LYS A C 1
ATOM 1538 O O . LYS A 1 195 ? -13.857 -0.298 14.681 1.00 93.06 195 LYS A O 1
ATOM 1543 N N . TRP A 1 196 ? -13.334 -0.948 12.602 1.00 93.94 196 TRP A N 1
ATOM 1544 C CA . TRP A 1 196 ? -12.311 0.047 12.313 1.00 93.94 196 TRP A CA 1
ATOM 1545 C C . TRP A 1 196 ? -12.906 1.239 11.585 1.00 93.94 196 TRP A C 1
ATOM 1547 O O . TRP A 1 196 ? -13.570 1.078 10.563 1.00 93.94 196 TRP A O 1
ATOM 1557 N N . LYS A 1 197 ? -12.633 2.453 12.060 1.00 94.31 197 LYS A N 1
ATOM 1558 C CA . LYS A 1 197 ? -13.043 3.660 11.336 1.00 94.31 197 LYS A CA 1
ATOM 1559 C C . LYS A 1 197 ? -12.173 3.893 10.106 1.00 94.31 197 LYS A C 1
ATOM 1561 O O . LYS A 1 197 ? -10.992 3.548 10.081 1.00 94.31 197 LYS A O 1
ATOM 1566 N N . TYR A 1 198 ? -12.744 4.576 9.125 1.00 93.94 198 TYR A N 1
ATOM 1567 C CA . TYR A 1 198 ? -11.971 5.231 8.080 1.00 93.94 198 TYR A CA 1
ATOM 1568 C C . TYR A 1 198 ? -11.538 6.618 8.547 1.00 93.94 198 TYR A C 1
ATOM 1570 O O . TYR A 1 198 ? -12.299 7.322 9.213 1.00 93.94 198 TYR A O 1
ATOM 1578 N N . LEU A 1 199 ? -10.317 7.008 8.193 1.00 91.62 199 LEU A N 1
ATOM 1579 C CA . LEU A 1 199 ? -9.716 8.284 8.559 1.00 91.62 199 LEU A CA 1
ATOM 1580 C C . LEU A 1 199 ? -9.401 9.110 7.312 1.00 91.62 199 LEU A C 1
ATOM 1582 O O . LEU A 1 199 ? -8.982 8.605 6.269 1.00 91.62 199 LEU A O 1
ATOM 1586 N N . MET A 1 200 ? -9.573 10.416 7.424 1.00 88.50 200 MET A N 1
ATOM 1587 C CA . MET A 1 200 ? -9.166 11.385 6.424 1.00 88.50 200 MET A CA 1
ATOM 1588 C C . MET A 1 200 ? -8.235 12.396 7.077 1.00 88.50 200 MET A C 1
ATOM 1590 O O . MET A 1 200 ? -8.510 12.888 8.166 1.00 88.50 200 MET A O 1
ATOM 1594 N N . TRP A 1 201 ? -7.136 12.718 6.402 1.00 85.44 201 TRP A N 1
ATOM 1595 C CA . TRP A 1 201 ? -6.243 13.771 6.861 1.00 85.44 201 TRP A CA 1
ATOM 1596 C C . TRP A 1 201 ? -6.890 15.140 6.641 1.00 85.44 201 TRP A C 1
ATOM 1598 O O . TRP A 1 201 ? -7.146 15.523 5.496 1.00 85.44 201 TRP A O 1
ATOM 1608 N N . ASP A 1 202 ? -7.127 15.876 7.723 1.00 86.19 202 ASP A N 1
ATOM 1609 C CA . ASP A 1 202 ? -7.508 17.283 7.663 1.00 86.19 202 ASP A CA 1
ATOM 1610 C C . ASP A 1 202 ? -6.238 18.139 7.568 1.00 86.19 202 ASP A C 1
ATOM 1612 O O . ASP A 1 202 ? -5.428 18.193 8.494 1.00 86.19 202 ASP A O 1
ATOM 1616 N N . THR A 1 203 ? -6.055 18.823 6.437 1.00 81.50 203 THR A N 1
ATOM 1617 C CA . THR A 1 203 ? -4.899 19.700 6.201 1.00 81.50 203 THR A CA 1
ATOM 1618 C C . THR A 1 203 ? -4.888 20.937 7.091 1.00 81.50 203 THR A C 1
ATOM 1620 O O . THR A 1 203 ? -3.813 21.468 7.356 1.00 81.50 203 THR A O 1
ATOM 1623 N N . THR A 1 204 ? -6.056 21.396 7.541 1.00 82.31 204 THR A N 1
ATOM 1624 C CA . THR A 1 204 ? -6.199 22.607 8.359 1.00 82.31 204 THR A CA 1
ATOM 1625 C C . THR A 1 204 ? -5.820 22.323 9.804 1.00 82.31 204 THR A C 1
ATOM 1627 O O . THR A 1 204 ? -5.089 23.089 10.420 1.00 82.31 204 THR A O 1
ATOM 1630 N N . GLN A 1 205 ? -6.289 21.192 10.331 1.00 78.56 205 GLN A N 1
ATOM 1631 C CA . GLN A 1 205 ? -6.025 20.774 11.710 1.00 78.56 205 GLN A CA 1
ATOM 1632 C C . GLN A 1 205 ? -4.782 19.887 11.847 1.00 78.56 205 GLN A C 1
ATOM 1634 O O . GLN A 1 205 ? -4.423 19.533 12.965 1.00 78.56 205 GLN A O 1
ATOM 1639 N N . GLN A 1 206 ? -4.156 19.510 10.725 1.00 80.44 206 GLN A N 1
ATOM 1640 C CA . GLN A 1 206 ? -3.019 18.586 10.651 1.00 80.44 206 GLN A CA 1
ATOM 1641 C C . GLN A 1 206 ? -3.237 17.316 11.485 1.00 80.44 206 GLN A C 1
ATOM 1643 O O . GLN A 1 206 ? -2.356 16.871 12.221 1.00 80.44 206 GLN A O 1
ATOM 1648 N N . LYS A 1 207 ? -4.439 16.742 11.382 1.00 84.06 207 LYS A N 1
ATOM 1649 C CA . LYS A 1 207 ? -4.824 15.553 12.140 1.00 84.06 207 LYS A CA 1
ATOM 1650 C C . LYS A 1 207 ? -5.729 14.638 11.335 1.00 84.06 207 LYS A C 1
ATOM 1652 O O . LYS A 1 207 ? -6.444 15.074 10.433 1.00 84.06 207 LYS A O 1
ATOM 1657 N N . ASP A 1 208 ? -5.719 13.364 11.699 1.00 84.00 208 ASP A N 1
ATOM 1658 C CA . ASP A 1 208 ? -6.665 12.396 11.163 1.00 84.00 208 ASP A CA 1
ATOM 1659 C C . ASP A 1 208 ? -8.042 12.606 11.805 1.00 84.00 208 ASP A C 1
ATOM 1661 O O . ASP A 1 208 ? -8.195 12.539 13.026 1.00 84.00 208 ASP A O 1
ATOM 1665 N N . VAL A 1 209 ? -9.050 12.849 10.973 1.00 87.94 209 VAL A N 1
ATOM 1666 C CA . VAL A 1 209 ? -10.457 12.949 11.374 1.00 87.94 209 VAL A CA 1
ATOM 1667 C C . VAL A 1 209 ? -11.252 11.772 10.801 1.00 87.94 209 VAL A C 1
ATOM 1669 O O . VAL A 1 209 ? -10.865 11.229 9.763 1.00 87.94 209 VAL A O 1
ATOM 1672 N N . PRO A 1 210 ? -12.357 11.347 11.438 1.00 88.00 210 PRO A N 1
ATOM 1673 C CA . PRO A 1 210 ? -13.220 10.312 10.880 1.00 88.00 210 PRO A CA 1
ATOM 1674 C C . PRO A 1 210 ? -13.696 10.672 9.470 1.00 88.00 210 PRO A C 1
ATOM 1676 O O . PRO A 1 210 ? -14.055 11.819 9.196 1.00 88.00 210 PRO A O 1
ATOM 1679 N N . HIS A 1 211 ? -13.701 9.691 8.572 1.00 88.06 211 HIS A N 1
ATOM 1680 C CA . HIS A 1 211 ? -14.195 9.885 7.218 1.00 88.06 211 HIS A CA 1
ATOM 1681 C C . HIS A 1 211 ? -15.709 10.159 7.249 1.00 88.06 211 HIS A C 1
ATOM 1683 O O . HIS A 1 211 ? -16.440 9.391 7.872 1.00 88.06 211 HIS A O 1
ATOM 1689 N N . PRO A 1 212 ? -16.211 11.205 6.568 1.00 84.88 212 PRO A N 1
ATOM 1690 C CA . PRO A 1 212 ? -17.607 11.625 6.704 1.00 84.88 212 PRO A CA 1
ATOM 1691 C C . PRO A 1 212 ? -18.617 10.650 6.085 1.00 84.88 212 PRO A C 1
ATOM 1693 O O . PRO A 1 212 ? -19.767 10.622 6.503 1.00 84.88 212 PRO A O 1
ATOM 1696 N N . THR A 1 213 ? -18.209 9.875 5.075 1.00 88.38 213 THR A N 1
ATOM 1697 C CA . THR A 1 213 ? -19.132 9.054 4.267 1.00 88.38 213 THR A CA 1
ATOM 1698 C C . THR A 1 213 ? -18.886 7.549 4.324 1.00 88.38 213 THR A C 1
ATOM 1700 O O . THR A 1 213 ? -19.678 6.805 3.759 1.00 88.38 213 THR A O 1
ATOM 1703 N N . LEU A 1 214 ? -17.773 7.087 4.906 1.00 88.69 214 LEU A N 1
ATOM 1704 C CA . LEU A 1 214 ? -17.413 5.665 4.873 1.00 88.69 214 LEU A CA 1
ATOM 1705 C C . LEU A 1 214 ? -17.776 5.015 6.202 1.00 88.69 214 LEU A C 1
ATOM 1707 O O . LEU A 1 214 ? -17.334 5.468 7.259 1.00 88.69 214 LEU A O 1
ATOM 1711 N N . GLU A 1 215 ? -18.557 3.944 6.128 1.00 90.50 215 GLU A N 1
ATOM 1712 C CA . GLU A 1 215 ? -18.952 3.170 7.299 1.00 90.50 215 GLU A CA 1
ATOM 1713 C C . GLU A 1 215 ? -17.767 2.383 7.873 1.00 90.50 215 GLU A C 1
ATOM 1715 O O . GLU A 1 215 ? -16.914 1.931 7.111 1.00 90.50 215 GLU A O 1
ATOM 1720 N N . PRO A 1 216 ? -17.685 2.192 9.201 1.00 92.62 216 PRO A N 1
ATOM 1721 C CA . PRO A 1 216 ? -16.616 1.413 9.815 1.00 92.62 216 PRO A CA 1
ATOM 1722 C C . PRO A 1 216 ? -16.530 -0.034 9.299 1.00 92.62 216 PRO A C 1
ATOM 1724 O O . PRO A 1 216 ? -17.533 -0.735 9.189 1.00 92.62 216 PRO A O 1
ATOM 1727 N N . MET A 1 217 ? -15.308 -0.509 9.057 1.00 94.44 217 MET A N 1
ATOM 1728 C CA . MET A 1 217 ? -15.020 -1.847 8.541 1.00 94.44 217 MET A CA 1
ATOM 1729 C C . MET A 1 217 ? -14.878 -2.868 9.684 1.00 94.44 217 MET A C 1
ATOM 1731 O O . MET A 1 217 ? -14.035 -2.668 10.562 1.00 94.44 217 MET A O 1
ATOM 1735 N N . PRO A 1 218 ? -15.627 -3.985 9.696 1.00 94.62 218 PRO A N 1
ATOM 1736 C CA . PRO A 1 218 ? -15.478 -5.024 10.715 1.00 94.62 218 PRO A CA 1
ATOM 1737 C C . PRO A 1 218 ? -14.059 -5.598 10.785 1.00 94.62 218 PRO A C 1
ATOM 1739 O O . PRO A 1 218 ? -13.410 -5.809 9.757 1.00 94.62 218 PRO A O 1
ATOM 1742 N N . HIS A 1 219 ? -13.590 -5.916 11.995 1.00 93.12 219 HIS A N 1
ATOM 1743 C CA . HIS A 1 219 ? -12.255 -6.483 12.217 1.00 93.12 219 HIS A CA 1
ATOM 1744 C C . HIS A 1 219 ? -12.023 -7.758 11.390 1.00 93.12 219 HIS A C 1
ATOM 1746 O O . HIS A 1 219 ? -10.994 -7.882 10.729 1.00 93.12 219 HIS A O 1
ATOM 1752 N N . ALA A 1 220 ? -13.015 -8.654 11.338 1.00 93.06 220 ALA A N 1
ATOM 1753 C CA . ALA A 1 220 ? -12.950 -9.880 10.541 1.00 93.06 220 ALA A CA 1
ATOM 1754 C C . ALA A 1 220 ? -12.727 -9.607 9.042 1.00 93.06 220 ALA A C 1
ATOM 1756 O O . ALA A 1 220 ? -11.961 -10.315 8.390 1.00 93.06 220 ALA A O 1
ATOM 1757 N N . GLN A 1 221 ? -13.333 -8.545 8.497 1.00 95.19 221 GLN A N 1
ATOM 1758 C CA . GLN A 1 221 ? -13.124 -8.167 7.098 1.00 95.19 221 GLN A CA 1
ATOM 1759 C C . GLN A 1 221 ? -11.710 -7.624 6.862 1.00 95.19 221 GLN A C 1
ATOM 1761 O O . GLN A 1 221 ? -11.136 -7.871 5.803 1.00 95.19 221 GLN A O 1
ATOM 1766 N N . VAL A 1 222 ? -11.129 -6.900 7.827 1.00 95.75 222 VAL A N 1
ATOM 1767 C CA . VAL A 1 222 ? -9.736 -6.429 7.728 1.00 95.75 222 VAL A CA 1
ATOM 1768 C C . VAL A 1 222 ? -8.782 -7.620 7.701 1.00 95.75 222 VAL A C 1
ATOM 1770 O O . VAL A 1 222 ? -7.939 -7.701 6.810 1.00 95.75 222 VAL A O 1
ATOM 1773 N N . VAL A 1 223 ? -8.959 -8.581 8.611 1.00 95.69 223 VAL A N 1
ATOM 1774 C CA . VAL A 1 223 ? -8.174 -9.826 8.632 1.00 95.69 223 VAL A CA 1
ATOM 1775 C C . VAL A 1 223 ? -8.297 -10.564 7.297 1.00 95.69 223 VAL A C 1
ATOM 1777 O O . VAL A 1 223 ? -7.289 -10.922 6.687 1.00 95.69 223 VAL A O 1
ATOM 1780 N N . GLN A 1 224 ? -9.515 -10.716 6.774 1.00 96.75 224 GLN A N 1
ATOM 1781 C CA . GLN A 1 224 ? -9.746 -11.357 5.480 1.00 96.75 224 GLN A CA 1
ATOM 1782 C C . GLN A 1 224 ? -9.078 -10.606 4.315 1.00 96.75 224 GLN A C 1
ATOM 1784 O O . GLN A 1 224 ? -8.524 -11.237 3.410 1.00 96.75 224 GLN A O 1
ATOM 1789 N N . ALA A 1 225 ? -9.100 -9.271 4.322 1.00 97.06 225 ALA A N 1
ATOM 1790 C CA . ALA A 1 225 ? -8.448 -8.457 3.301 1.00 97.06 225 ALA A CA 1
ATOM 1791 C C . ALA A 1 225 ? -6.922 -8.645 3.322 1.00 97.06 225 ALA A C 1
ATOM 1793 O O . ALA A 1 225 ? -6.320 -8.846 2.266 1.00 97.06 225 ALA A O 1
ATOM 1794 N N . VAL A 1 226 ? -6.299 -8.663 4.505 1.00 97.06 226 VAL A N 1
ATOM 1795 C CA . VAL A 1 226 ? -4.853 -8.919 4.642 1.00 97.06 226 VAL A CA 1
ATOM 1796 C C . VAL A 1 226 ? -4.498 -10.335 4.187 1.00 97.06 226 VAL A C 1
ATOM 1798 O O . VAL A 1 226 ? -3.547 -10.502 3.422 1.00 97.06 226 VAL A O 1
ATOM 1801 N N . GLN A 1 227 ? -5.295 -11.343 4.559 1.00 96.81 227 GLN A N 1
ATOM 1802 C CA . GLN A 1 227 ? -5.093 -12.719 4.092 1.00 96.81 227 GLN A CA 1
ATOM 1803 C C . GLN A 1 227 ? -5.172 -12.810 2.561 1.00 96.81 227 GLN A C 1
ATOM 1805 O O . GLN A 1 227 ? -4.296 -13.380 1.916 1.00 96.81 227 GLN A O 1
ATOM 1810 N N . THR A 1 228 ? -6.167 -12.152 1.964 1.00 96.94 228 THR A N 1
ATOM 1811 C CA . THR A 1 228 ? -6.338 -12.090 0.504 1.00 96.94 228 THR A CA 1
ATOM 1812 C C . THR A 1 228 ? -5.105 -11.495 -0.186 1.00 96.94 228 THR A C 1
ATOM 1814 O O . THR A 1 228 ? -4.702 -11.956 -1.257 1.00 96.94 228 THR A O 1
ATOM 1817 N N . LEU A 1 229 ? -4.478 -10.480 0.416 1.00 96.81 229 LEU A N 1
ATOM 1818 C CA . LEU A 1 229 ? -3.257 -9.875 -0.120 1.00 96.81 229 LEU A CA 1
ATOM 1819 C C . LEU A 1 229 ? -2.044 -10.796 -0.005 1.00 96.81 229 LEU A C 1
ATOM 1821 O O . LEU A 1 229 ? -1.253 -10.857 -0.947 1.00 96.81 229 LEU A O 1
ATOM 1825 N N . LEU A 1 230 ? -1.910 -11.535 1.097 1.00 95.62 230 LEU A N 1
ATOM 1826 C CA . LEU A 1 230 ? -0.847 -12.528 1.274 1.00 95.62 230 LEU A CA 1
ATOM 1827 C C . LEU A 1 230 ? -0.953 -13.670 0.255 1.00 95.62 230 LEU A C 1
ATOM 1829 O O . LEU A 1 230 ? 0.056 -14.053 -0.352 1.00 95.62 230 LEU A O 1
ATOM 1833 N N . ASP A 1 231 ? -2.171 -14.154 0.016 1.00 95.25 231 ASP A N 1
ATOM 1834 C CA . ASP A 1 231 ? -2.448 -15.280 -0.880 1.00 95.25 231 ASP A CA 1
ATOM 1835 C C . ASP A 1 231 ? -2.244 -14.917 -2.354 1.00 95.25 231 ASP A C 1
ATOM 1837 O O . ASP A 1 231 ? -1.809 -15.743 -3.160 1.00 95.25 231 ASP A O 1
ATOM 1841 N N . HIS A 1 232 ? -2.561 -13.677 -2.737 1.00 95.44 232 HIS A N 1
ATOM 1842 C CA . HIS A 1 232 ? -2.576 -13.262 -4.141 1.00 95.44 232 HIS A CA 1
ATOM 1843 C C . HIS A 1 232 ? -1.400 -12.385 -4.565 1.00 95.44 232 HIS A C 1
ATOM 1845 O O . HIS A 1 232 ? -1.196 -12.207 -5.770 1.00 95.44 232 HIS A O 1
ATOM 1851 N N . ALA A 1 233 ? -0.584 -11.882 -3.634 1.00 94.69 233 ALA A N 1
ATOM 1852 C CA . ALA A 1 233 ? 0.649 -11.187 -3.984 1.00 94.69 233 ALA A CA 1
ATOM 1853 C C . ALA A 1 233 ? 1.662 -12.144 -4.633 1.00 94.69 233 ALA A C 1
ATOM 1855 O O . ALA A 1 233 ? 2.066 -13.169 -4.080 1.00 94.69 233 ALA A O 1
ATOM 1856 N N . SER A 1 234 ? 2.091 -11.793 -5.839 1.00 94.12 234 SER A N 1
ATOM 1857 C CA . SER A 1 234 ? 3.028 -12.562 -6.650 1.00 94.12 234 SER A CA 1
ATOM 1858 C C . SER A 1 234 ? 3.739 -11.639 -7.633 1.00 94.12 234 SER A C 1
ATOM 1860 O O . SER A 1 234 ? 3.354 -10.483 -7.803 1.00 94.12 234 SER A O 1
ATOM 1862 N N . ASP A 1 235 ? 4.732 -12.165 -8.344 1.00 92.56 235 ASP A N 1
ATOM 1863 C CA . ASP A 1 235 ? 5.427 -11.409 -9.382 1.00 92.56 235 ASP A CA 1
ATOM 1864 C C . ASP A 1 235 ? 4.550 -11.023 -10.584 1.00 92.56 235 ASP A C 1
ATOM 1866 O O . ASP A 1 235 ? 4.866 -10.079 -11.308 1.00 92.56 235 ASP A O 1
ATOM 1870 N N . LEU A 1 236 ? 3.427 -11.710 -10.784 1.00 92.62 236 LEU A N 1
ATOM 1871 C CA . LEU A 1 236 ? 2.484 -11.414 -11.862 1.00 92.62 236 LEU A CA 1
ATOM 1872 C C . LEU A 1 236 ? 1.435 -10.372 -11.462 1.00 92.62 236 LEU A C 1
ATOM 1874 O O . LEU A 1 236 ? 0.905 -9.661 -12.313 1.00 92.62 236 LEU A O 1
ATOM 1878 N N . THR A 1 237 ? 1.103 -10.299 -10.174 1.00 94.50 237 THR A N 1
ATOM 1879 C CA . THR A 1 237 ? 0.028 -9.440 -9.661 1.00 94.50 237 THR A CA 1
ATOM 1880 C C . THR A 1 237 ? 0.550 -8.143 -9.066 1.00 94.50 237 THR A C 1
ATOM 1882 O O . THR A 1 237 ? -0.141 -7.132 -9.138 1.00 94.50 237 THR A O 1
ATOM 1885 N N . LEU A 1 238 ? 1.763 -8.141 -8.516 1.00 95.44 238 LEU A N 1
ATOM 1886 C CA . LEU A 1 238 ? 2.397 -6.971 -7.926 1.00 95.44 238 LEU A CA 1
ATOM 1887 C C . LEU A 1 238 ? 3.399 -6.385 -8.917 1.00 95.44 238 LEU A C 1
ATOM 1889 O O . LEU A 1 238 ? 4.498 -6.908 -9.056 1.00 95.44 238 LEU A O 1
ATOM 1893 N N . HIS A 1 239 ? 3.050 -5.299 -9.603 1.00 94.31 239 HIS A N 1
ATOM 1894 C CA . HIS A 1 239 ? 3.936 -4.664 -10.580 1.00 94.31 239 HIS A CA 1
ATOM 1895 C C . HIS A 1 239 ? 4.985 -3.771 -9.920 1.00 94.31 239 HIS A C 1
ATOM 1897 O O . HIS A 1 239 ? 6.147 -3.765 -10.337 1.00 94.31 239 HIS A O 1
ATOM 1903 N N . ARG A 1 240 ? 4.608 -3.054 -8.861 1.00 94.38 240 ARG A N 1
ATOM 1904 C CA . ARG A 1 240 ? 5.477 -2.078 -8.208 1.00 94.38 240 ARG A CA 1
ATOM 1905 C C . ARG A 1 240 ? 5.266 -2.111 -6.703 1.00 94.38 240 ARG A C 1
ATOM 1907 O O . ARG A 1 240 ? 4.135 -2.030 -6.249 1.00 94.38 240 ARG A O 1
ATOM 1914 N N . TYR A 1 241 ? 6.354 -2.208 -5.949 1.00 95.81 241 TYR A N 1
ATOM 1915 C CA . TYR A 1 241 ? 6.376 -1.963 -4.509 1.00 95.81 241 TYR A CA 1
ATOM 1916 C C . TYR A 1 241 ? 7.770 -1.479 -4.125 1.00 95.81 241 TYR A C 1
ATOM 1918 O O . TYR A 1 241 ? 8.717 -2.262 -4.078 1.00 95.81 241 TYR A O 1
ATOM 1926 N N . HIS A 1 242 ? 7.917 -0.167 -3.960 1.00 92.69 242 HIS A N 1
ATOM 1927 C CA . HIS A 1 242 ? 9.192 0.454 -3.604 1.00 92.69 242 HIS A CA 1
ATOM 1928 C C . HIS A 1 242 ? 8.967 1.803 -2.928 1.00 92.69 242 HIS A C 1
ATOM 1930 O O . HIS A 1 242 ? 7.977 2.489 -3.194 1.00 92.69 242 HIS A O 1
ATOM 1936 N N . ALA A 1 243 ? 9.900 2.183 -2.064 1.00 91.69 243 ALA A N 1
ATOM 1937 C CA . ALA A 1 243 ? 9.903 3.487 -1.428 1.00 91.69 243 ALA A CA 1
ATOM 1938 C C . ALA A 1 243 ? 10.327 4.586 -2.419 1.00 91.69 243 ALA A C 1
ATOM 1940 O O . ALA A 1 243 ? 11.185 4.381 -3.277 1.00 91.69 243 ALA A O 1
ATOM 1941 N N . THR A 1 244 ? 9.760 5.784 -2.263 1.00 88.81 244 THR A N 1
ATOM 1942 C CA . THR A 1 244 ? 10.157 6.996 -3.005 1.00 88.81 244 THR A CA 1
ATOM 1943 C C . THR A 1 244 ? 11.580 7.451 -2.676 1.00 88.81 244 THR A C 1
ATOM 1945 O O . THR A 1 244 ? 12.157 8.263 -3.397 1.00 88.81 244 THR A O 1
ATOM 1948 N N . ARG A 1 245 ? 12.145 6.944 -1.576 1.00 87.81 245 ARG A N 1
ATOM 1949 C CA . ARG A 1 245 ? 13.530 7.143 -1.148 1.00 87.81 245 ARG A CA 1
ATOM 1950 C C . ARG A 1 245 ? 14.187 5.775 -0.955 1.00 87.81 245 ARG A C 1
ATOM 1952 O O . ARG A 1 245 ? 13.486 4.853 -0.545 1.00 87.81 245 ARG A O 1
ATOM 1959 N N . PRO A 1 246 ? 15.497 5.628 -1.214 1.00 86.19 246 PRO A N 1
ATOM 1960 C CA . PRO A 1 246 ? 16.200 4.375 -0.960 1.00 86.19 246 PRO A CA 1
ATOM 1961 C C . PRO A 1 246 ? 15.996 3.893 0.477 1.00 86.19 246 PRO A C 1
ATOM 1963 O O . PRO A 1 246 ? 15.991 4.707 1.404 1.00 86.19 246 PRO A O 1
ATOM 1966 N N . LEU A 1 247 ? 15.832 2.579 0.648 1.00 85.44 247 LEU A N 1
ATOM 1967 C CA . LEU A 1 247 ? 15.787 1.988 1.979 1.00 85.44 247 LEU A CA 1
ATOM 1968 C C . LEU A 1 247 ? 17.164 2.127 2.624 1.00 85.44 247 LEU A C 1
ATOM 1970 O O . LEU A 1 247 ? 18.174 1.754 2.029 1.00 85.44 247 LEU A O 1
ATOM 1974 N N . VAL A 1 248 ? 17.181 2.691 3.823 1.00 86.12 248 VAL A N 1
ATOM 1975 C CA . VAL A 1 248 ? 18.374 2.899 4.641 1.00 86.12 248 VAL A CA 1
ATOM 1976 C C . VAL A 1 248 ? 18.047 2.492 6.070 1.00 86.12 248 VAL A C 1
ATOM 1978 O O . VAL A 1 248 ? 16.880 2.490 6.454 1.00 86.12 248 VAL A O 1
ATOM 1981 N N . GLU A 1 249 ? 19.069 2.187 6.861 1.00 80.81 249 GLU A N 1
ATOM 1982 C CA . GLU A 1 249 ? 18.898 1.804 8.265 1.00 80.81 249 GLU A CA 1
ATOM 1983 C C . GLU A 1 249 ? 18.168 2.886 9.079 1.00 80.81 249 GLU A C 1
ATOM 1985 O O . GLU A 1 249 ? 17.227 2.587 9.812 1.00 80.81 249 GLU A O 1
ATOM 1990 N N . THR A 1 250 ? 18.530 4.158 8.869 1.00 81.25 250 THR A N 1
ATOM 1991 C CA . THR A 1 250 ? 17.926 5.300 9.567 1.00 81.25 250 THR A CA 1
ATOM 1992 C C . THR A 1 250 ? 17.335 6.295 8.578 1.00 81.25 250 THR A C 1
ATOM 1994 O O . THR A 1 250 ? 18.052 7.000 7.860 1.00 81.25 250 THR A O 1
ATOM 1997 N N . PHE A 1 251 ? 16.008 6.404 8.561 1.00 80.12 251 PHE A N 1
ATOM 1998 C CA . PHE A 1 251 ? 15.312 7.360 7.705 1.00 80.12 251 PHE A CA 1
ATOM 1999 C C . PHE A 1 251 ? 15.303 8.766 8.308 1.00 80.12 251 PHE A C 1
ATOM 2001 O O . PHE A 1 251 ? 14.915 8.972 9.454 1.00 80.12 251 PHE A O 1
ATOM 2008 N N . LYS A 1 252 ? 15.672 9.762 7.493 1.00 80.00 252 LYS A N 1
ATOM 2009 C CA . LYS A 1 252 ? 15.550 11.187 7.834 1.00 80.00 252 LYS A CA 1
ATOM 2010 C C . LYS A 1 252 ? 14.253 11.773 7.271 1.00 80.00 252 LYS A C 1
ATOM 2012 O O . LYS A 1 252 ? 13.938 11.576 6.094 1.00 80.00 252 LYS A O 1
ATOM 2017 N N . GLY A 1 253 ? 13.564 12.569 8.083 1.00 83.12 253 GLY A N 1
ATOM 2018 C CA . GLY A 1 253 ? 12.290 13.215 7.750 1.00 83.12 253 GLY A CA 1
ATOM 2019 C C . GLY A 1 253 ? 11.115 12.605 8.518 1.00 83.12 253 GLY A C 1
ATOM 2020 O O . GLY A 1 253 ? 11.349 11.686 9.294 1.00 83.12 253 GLY A O 1
ATOM 2021 N N . PRO A 1 254 ? 9.884 13.116 8.327 1.00 85.50 254 PRO A N 1
ATOM 2022 C CA . PRO A 1 254 ? 8.706 12.702 9.102 1.00 85.50 254 PRO A CA 1
ATOM 2023 C C . PRO A 1 254 ? 7.991 11.456 8.549 1.00 85.50 254 PRO A C 1
ATOM 2025 O O . PRO A 1 254 ? 7.311 10.739 9.282 1.00 85.50 254 PRO A O 1
ATOM 2028 N N . SER A 1 255 ? 8.098 11.198 7.242 1.00 88.12 255 SER A N 1
ATOM 2029 C CA . SER A 1 255 ? 7.457 10.050 6.598 1.00 88.12 255 SER A CA 1
ATOM 2030 C C . SER A 1 255 ? 8.164 9.622 5.314 1.00 88.12 255 SER A C 1
ATOM 2032 O O . SER A 1 255 ? 8.876 10.402 4.673 1.00 88.12 255 SER A O 1
ATOM 2034 N N . VAL A 1 256 ? 7.942 8.365 4.934 1.00 91.50 256 VAL A N 1
ATOM 2035 C CA . VAL A 1 256 ? 8.360 7.754 3.669 1.00 91.50 256 VAL A CA 1
ATOM 2036 C C . VAL A 1 256 ? 7.114 7.248 2.957 1.00 91.50 256 VAL A C 1
ATOM 2038 O O . VAL A 1 256 ? 6.201 6.722 3.585 1.00 91.50 256 VAL A O 1
ATOM 2041 N N . CYS A 1 257 ? 7.063 7.412 1.639 1.00 92.56 257 CYS A N 1
ATOM 2042 C CA . CYS A 1 257 ? 5.962 6.912 0.826 1.00 92.56 257 CYS A CA 1
ATOM 2043 C C . CYS A 1 257 ? 6.429 5.698 0.023 1.00 92.56 257 CYS A C 1
ATOM 2045 O O . CYS A 1 257 ? 7.476 5.756 -0.621 1.00 92.56 257 CYS A O 1
ATOM 2047 N N . PHE A 1 258 ? 5.650 4.623 0.043 1.00 95.19 258 PHE A N 1
ATOM 2048 C CA . PHE A 1 258 ? 5.807 3.478 -0.841 1.00 95.19 258 PHE A CA 1
ATOM 2049 C C . PHE A 1 258 ? 4.784 3.552 -1.959 1.00 95.19 258 PHE A C 1
ATOM 2051 O O . PHE A 1 258 ? 3.588 3.715 -1.720 1.00 95.19 258 PHE A O 1
ATOM 2058 N N . MET A 1 259 ? 5.272 3.389 -3.180 1.00 94.69 259 MET A N 1
ATOM 2059 C CA . MET A 1 259 ? 4.446 3.275 -4.368 1.00 94.69 259 MET A CA 1
ATOM 2060 C C . MET A 1 259 ? 4.101 1.811 -4.602 1.00 94.69 259 MET A C 1
ATOM 2062 O O . MET A 1 259 ? 4.996 0.993 -4.836 1.00 94.69 259 MET A O 1
ATOM 2066 N N . LEU A 1 260 ? 2.806 1.515 -4.576 1.00 96.50 260 LEU A N 1
ATOM 2067 C CA . LEU A 1 260 ? 2.230 0.200 -4.804 1.00 96.50 260 LEU A CA 1
ATOM 2068 C C . LEU A 1 260 ? 1.437 0.226 -6.115 1.00 96.50 260 LEU A C 1
ATOM 2070 O O . LEU A 1 260 ? 0.495 0.996 -6.247 1.00 96.50 260 LEU A O 1
ATOM 2074 N N . GLU A 1 261 ? 1.802 -0.603 -7.087 1.00 95.81 261 GLU A N 1
ATOM 2075 C CA . GLU A 1 261 ? 0.984 -0.831 -8.283 1.00 95.81 261 GLU A CA 1
ATOM 2076 C C . GLU A 1 261 ? 0.735 -2.317 -8.462 1.00 95.81 261 GLU A C 1
ATOM 2078 O O . GLU A 1 261 ? 1.659 -3.134 -8.372 1.00 95.81 261 GLU A O 1
ATOM 2083 N N . ILE A 1 262 ? -0.511 -2.650 -8.769 1.00 95.88 262 ILE A N 1
ATOM 2084 C CA . ILE A 1 262 ? -0.935 -4.015 -9.052 1.00 95.88 262 ILE A CA 1
ATOM 2085 C C . ILE A 1 262 ? -1.268 -4.193 -10.536 1.00 95.88 262 ILE A C 1
ATOM 2087 O O . ILE A 1 262 ? -1.363 -3.239 -11.311 1.00 95.88 262 ILE A O 1
ATOM 2091 N N . SER A 1 263 ? -1.399 -5.443 -10.956 1.00 94.44 263 SER A N 1
ATOM 2092 C CA . SER A 1 263 ? -1.914 -5.782 -12.275 1.00 94.44 263 SER A CA 1
ATOM 2093 C C . SER A 1 263 ? -3.398 -5.429 -12.379 1.00 94.44 263 SER A C 1
ATOM 2095 O O . SER A 1 263 ? -4.120 -5.414 -11.389 1.00 94.44 263 SER A O 1
ATOM 2097 N N . LEU A 1 264 ? -3.857 -5.170 -13.601 1.00 90.69 264 LEU A N 1
ATOM 2098 C CA . LEU A 1 264 ? -5.282 -5.046 -13.930 1.00 90.69 264 LEU A CA 1
ATOM 2099 C C . LEU A 1 264 ? -5.848 -6.344 -14.521 1.00 90.69 264 LEU A C 1
ATOM 2101 O O . LEU A 1 264 ? -7.016 -6.410 -14.892 1.00 90.69 264 LEU A O 1
ATOM 2105 N N . ARG A 1 265 ? -5.008 -7.374 -14.683 1.00 90.62 265 ARG A N 1
ATOM 2106 C CA . ARG A 1 265 ? -5.356 -8.591 -15.418 1.00 90.62 265 ARG A CA 1
ATOM 2107 C C . ARG A 1 265 ? -5.442 -9.793 -14.488 1.00 90.62 265 ARG A C 1
ATOM 2109 O O . ARG A 1 265 ? -4.512 -10.084 -13.740 1.00 90.62 265 ARG A O 1
ATOM 2116 N N . GLY A 1 266 ? -6.533 -10.541 -14.632 1.00 93.25 266 GLY A N 1
ATOM 2117 C CA . GLY A 1 266 ? -6.745 -11.830 -13.978 1.00 93.25 266 GLY A CA 1
ATOM 2118 C C . GLY A 1 266 ? -7.464 -11.745 -12.630 1.00 93.25 266 GLY A C 1
ATOM 2119 O O . GLY A 1 266 ? -7.502 -10.709 -11.967 1.00 93.25 266 GLY A O 1
ATOM 2120 N N . ALA A 1 267 ? -8.026 -12.881 -12.210 1.00 94.25 267 ALA A N 1
ATOM 2121 C CA . ALA A 1 267 ? -8.843 -12.976 -11.000 1.00 94.25 267 ALA A CA 1
ATOM 2122 C C . ALA A 1 267 ? -8.060 -12.655 -9.714 1.00 94.25 267 ALA A C 1
ATOM 2124 O O . ALA A 1 267 ? -8.601 -12.047 -8.795 1.00 94.25 267 ALA A O 1
ATOM 2125 N N . HIS A 1 268 ? -6.776 -13.021 -9.649 1.00 94.19 268 HIS A N 1
ATOM 2126 C CA . HIS A 1 268 ? -5.928 -12.721 -8.490 1.00 94.19 268 HIS A CA 1
ATOM 2127 C C . HIS A 1 268 ? -5.702 -11.217 -8.311 1.00 94.19 268 HIS A C 1
ATOM 2129 O O . HIS A 1 268 ? -5.781 -10.710 -7.195 1.00 94.19 268 HIS A O 1
ATOM 2135 N N . ALA A 1 269 ? -5.475 -10.499 -9.411 1.00 94.81 269 ALA A N 1
ATOM 2136 C CA . ALA A 1 269 ? -5.266 -9.060 -9.383 1.00 94.81 269 ALA A CA 1
ATOM 2137 C C . ALA A 1 269 ? -6.539 -8.311 -8.959 1.00 94.81 269 ALA A C 1
ATOM 2139 O O . ALA A 1 269 ? -6.473 -7.410 -8.128 1.00 94.81 269 ALA A O 1
ATOM 2140 N N . GLN A 1 270 ? -7.707 -8.762 -9.432 1.00 95.44 270 GLN A N 1
ATOM 2141 C CA . GLN A 1 270 ? -9.001 -8.219 -9.015 1.00 95.44 270 GLN A CA 1
ATOM 2142 C C . GLN A 1 270 ? -9.227 -8.356 -7.503 1.00 95.44 270 GLN A C 1
ATOM 2144 O O . GLN A 1 270 ? -9.641 -7.401 -6.847 1.00 95.44 270 GLN A O 1
ATOM 2149 N N . LYS A 1 271 ? -8.915 -9.526 -6.931 1.00 95.62 271 LYS A N 1
ATOM 2150 C CA . LYS A 1 271 ? -9.022 -9.751 -5.483 1.00 95.62 271 LYS A CA 1
ATOM 2151 C C . LYS A 1 271 ? -8.074 -8.845 -4.691 1.00 95.62 271 LYS A C 1
ATOM 2153 O O . LYS A 1 271 ? -8.481 -8.280 -3.679 1.00 95.62 271 LYS A O 1
ATOM 2158 N N . MET A 1 272 ? -6.842 -8.648 -5.172 1.00 95.81 272 MET A N 1
ATOM 2159 C CA . MET A 1 272 ? -5.912 -7.690 -4.560 1.00 95.81 272 MET A CA 1
ATOM 2160 C C . MET A 1 272 ? -6.437 -6.255 -4.632 1.00 95.81 272 MET A C 1
ATOM 2162 O O . MET A 1 272 ? -6.375 -5.543 -3.632 1.00 95.81 272 MET A O 1
ATOM 2166 N N . TYR A 1 273 ? -6.977 -5.834 -5.781 1.00 96.19 273 TYR A N 1
ATOM 2167 C CA . TYR A 1 273 ? -7.551 -4.498 -5.935 1.00 96.19 273 TYR A CA 1
ATOM 2168 C C . TYR A 1 273 ? -8.686 -4.268 -4.943 1.00 96.19 273 TYR A C 1
ATOM 2170 O O . TYR A 1 273 ? -8.704 -3.238 -4.275 1.00 96.19 273 TYR A O 1
ATOM 2178 N N . GLN A 1 274 ? -9.607 -5.227 -4.815 1.00 95.81 274 GLN A N 1
ATOM 2179 C CA . GLN A 1 274 ? -10.735 -5.141 -3.887 1.00 95.81 274 GLN A CA 1
ATOM 2180 C C . GLN A 1 274 ? -10.265 -5.031 -2.432 1.00 95.81 274 GLN A C 1
ATOM 2182 O O . GLN A 1 274 ? -10.727 -4.140 -1.722 1.00 95.81 274 GLN A O 1
ATOM 2187 N N . ALA A 1 275 ? -9.297 -5.854 -2.018 1.00 96.56 275 ALA A N 1
ATOM 2188 C CA . ALA A 1 275 ? -8.743 -5.821 -0.664 1.00 96.56 275 ALA A CA 1
ATOM 2189 C C . ALA A 1 275 ? -7.981 -4.516 -0.354 1.00 96.56 275 ALA A C 1
ATOM 2191 O O . ALA A 1 275 ? -8.171 -3.915 0.704 1.00 96.56 275 ALA A O 1
ATOM 2192 N N . LEU A 1 276 ? -7.149 -4.018 -1.277 1.00 96.50 276 LEU A N 1
ATOM 2193 C CA . LEU A 1 276 ? -6.477 -2.719 -1.110 1.00 96.50 276 LEU A CA 1
ATOM 2194 C C . LEU A 1 276 ? -7.483 -1.566 -1.099 1.00 96.50 276 LEU A C 1
A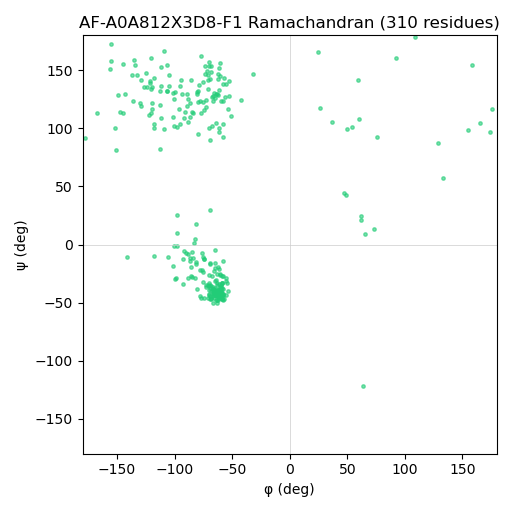TOM 2196 O O . LEU A 1 276 ? -7.354 -0.622 -0.323 1.00 96.50 276 LEU A O 1
ATOM 2200 N N . SER A 1 277 ? -8.504 -1.654 -1.946 1.00 95.12 277 SER A N 1
ATOM 2201 C CA . SER A 1 277 ? -9.567 -0.663 -2.059 1.00 95.12 277 SER A CA 1
ATOM 2202 C C . SER A 1 277 ? -10.411 -0.561 -0.799 1.00 95.12 277 SER A C 1
ATOM 2204 O O . SER A 1 277 ? -10.751 0.563 -0.424 1.00 95.12 277 SER A O 1
ATOM 2206 N N . SER A 1 278 ? -10.734 -1.686 -0.155 1.00 94.62 278 SER A N 1
ATOM 2207 C CA . SER A 1 278 ? -11.478 -1.705 1.106 1.00 94.62 278 SER A CA 1
ATOM 2208 C C . SER A 1 278 ? -10.624 -1.232 2.277 1.00 94.62 278 SER A C 1
ATOM 2210 O O . SER A 1 278 ? -11.134 -0.563 3.163 1.00 94.62 278 SER A O 1
ATOM 2212 N N . MET A 1 279 ? -9.322 -1.519 2.294 1.00 95.00 279 MET A N 1
ATOM 2213 C CA . MET A 1 279 ? -8.438 -1.065 3.376 1.00 95.00 279 MET A CA 1
ATOM 2214 C C . MET A 1 279 ? -7.914 0.364 3.199 1.00 95.00 279 MET A C 1
ATOM 2216 O O . MET A 1 279 ? -7.321 0.917 4.128 1.00 95.00 279 MET A O 1
ATOM 2220 N N . ALA A 1 280 ? -8.085 0.975 2.024 1.00 94.00 280 ALA A N 1
ATOM 2221 C CA . ALA A 1 280 ? -7.661 2.349 1.792 1.00 94.00 280 ALA A CA 1
ATOM 2222 C C . ALA A 1 280 ? -8.313 3.274 2.827 1.00 94.00 280 ALA A C 1
ATOM 2224 O O . ALA A 1 280 ? -9.526 3.263 2.997 1.00 94.00 280 ALA A O 1
ATOM 2225 N N . GLN A 1 281 ? -7.494 4.067 3.516 1.00 92.94 281 GLN A N 1
ATOM 2226 C CA . GLN A 1 281 ? -7.886 4.982 4.589 1.00 92.94 281 GLN A CA 1
ATOM 2227 C C . GLN A 1 281 ? -8.437 4.308 5.858 1.00 92.94 281 GLN A C 1
ATOM 2229 O O . GLN A 1 281 ? -8.903 5.004 6.758 1.00 92.94 281 GLN A O 1
ATOM 2234 N N . CYS A 1 282 ? -8.362 2.981 5.976 1.00 94.81 282 CYS A N 1
ATOM 2235 C CA . CYS A 1 282 ? -8.763 2.270 7.186 1.00 94.81 282 CYS A CA 1
ATOM 2236 C C . CYS A 1 282 ? -7.762 2.523 8.324 1.00 94.81 282 CYS A C 1
ATOM 2238 O O . CYS A 1 282 ? -6.545 2.401 8.139 1.00 94.81 282 CYS A O 1
ATOM 2240 N N . ALA A 1 283 ? -8.271 2.829 9.520 1.00 93.81 283 ALA A N 1
ATOM 2241 C CA . ALA A 1 283 ? -7.453 3.097 10.700 1.00 93.81 283 ALA A CA 1
ATOM 2242 C C . ALA A 1 283 ? -6.606 1.892 11.140 1.00 93.81 283 ALA A C 1
ATOM 2244 O O . ALA A 1 283 ? -5.596 2.081 11.811 1.00 93.81 283 ALA A O 1
ATOM 2245 N N . ALA A 1 284 ? -6.948 0.670 10.719 1.00 93.81 284 ALA A N 1
ATOM 2246 C CA . ALA A 1 284 ? -6.153 -0.524 11.002 1.00 93.81 284 ALA A CA 1
ATOM 2247 C C . ALA A 1 284 ? -4.688 -0.380 10.549 1.00 93.81 284 ALA A C 1
ATOM 2249 O O . ALA A 1 284 ? -3.778 -0.845 11.231 1.00 93.81 284 ALA A O 1
ATOM 2250 N N . MET A 1 285 ? -4.430 0.349 9.454 1.00 93.75 285 MET A N 1
ATOM 2251 C CA . MET A 1 285 ? -3.070 0.601 8.958 1.00 93.75 285 MET A CA 1
ATOM 2252 C C . MET A 1 285 ? -2.187 1.359 9.966 1.00 93.75 285 MET A C 1
ATOM 2254 O O . MET A 1 285 ? -0.956 1.255 9.912 1.00 93.75 285 MET A O 1
ATOM 2258 N N . LYS A 1 286 ? -2.789 2.070 10.932 1.00 91.12 286 LYS A N 1
ATOM 2259 C CA . LYS A 1 286 ? -2.064 2.778 11.993 1.00 91.12 286 LYS A CA 1
ATOM 2260 C C . LYS A 1 286 ? -1.280 1.847 12.905 1.00 91.12 286 LYS A C 1
ATOM 2262 O O . LYS A 1 286 ? -0.253 2.276 13.422 1.00 91.12 286 LYS A O 1
ATOM 2267 N N . LEU A 1 287 ? -1.687 0.580 13.019 1.00 90.69 287 LEU A N 1
ATOM 2268 C CA . LEU A 1 287 ? -0.922 -0.451 13.727 1.00 90.69 287 LEU A CA 1
ATOM 2269 C C . LEU A 1 287 ? 0.479 -0.636 13.160 1.00 90.69 287 LEU A C 1
ATOM 2271 O O . LEU A 1 287 ? 1.365 -1.063 13.883 1.00 90.69 287 LEU A O 1
ATOM 2275 N N . MET A 1 288 ? 0.673 -0.330 11.879 1.00 91.62 288 MET A N 1
ATOM 2276 C CA . MET A 1 288 ? 1.962 -0.387 11.191 1.00 91.62 288 MET A CA 1
ATOM 2277 C C . MET A 1 288 ? 2.642 0.987 11.108 1.00 91.62 288 MET A C 1
ATOM 2279 O O . MET A 1 288 ? 3.577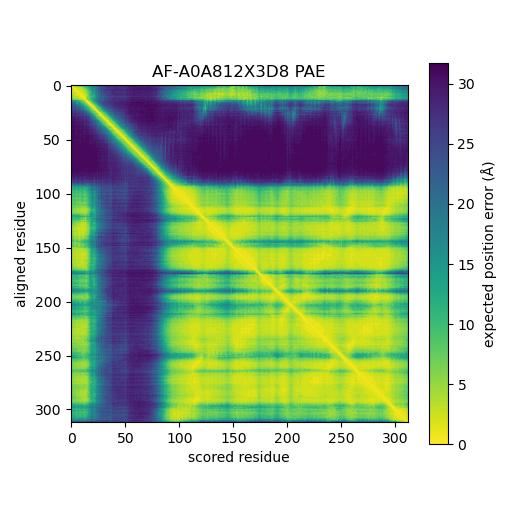 1.172 10.330 1.00 91.62 288 MET A O 1
ATOM 2283 N N . GLY A 1 289 ? 2.123 1.993 11.822 1.00 9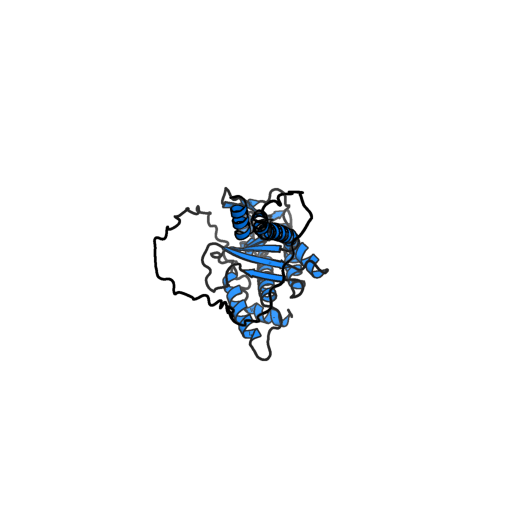0.25 289 GLY A N 1
ATOM 2284 C CA . GLY A 1 289 ? 2.541 3.384 11.661 1.00 90.25 289 GLY A CA 1
ATOM 2285 C C . GLY A 1 289 ? 2.274 3.934 10.254 1.00 90.25 289 GLY A C 1
ATOM 2286 O O . GLY A 1 289 ? 2.920 4.908 9.854 1.00 90.25 289 GLY A O 1
ATOM 2287 N N . ALA A 1 290 ? 1.351 3.322 9.504 1.00 93.00 290 ALA A N 1
ATOM 2288 C CA . ALA A 1 290 ? 1.156 3.558 8.082 1.00 93.00 290 ALA A CA 1
ATOM 2289 C C . ALA A 1 290 ? -0.258 4.055 7.738 1.00 93.00 290 ALA A C 1
ATOM 2291 O O . ALA A 1 290 ? -1.210 3.873 8.490 1.00 93.00 290 ALA A O 1
ATOM 2292 N N . ASN A 1 291 ? -0.389 4.663 6.561 1.00 92.88 291 ASN A N 1
ATOM 2293 C CA . ASN A 1 291 ? -1.649 5.051 5.936 1.00 92.88 291 ASN A CA 1
ATOM 2294 C C . ASN A 1 291 ? -1.663 4.535 4.496 1.00 92.88 291 ASN A C 1
ATOM 2296 O O . ASN A 1 291 ? -0.803 4.916 3.703 1.00 92.88 291 ASN A O 1
ATOM 2300 N N . LEU A 1 292 ? -2.650 3.709 4.150 1.00 95.06 292 LEU A N 1
ATOM 2301 C CA . LEU A 1 292 ? -2.906 3.293 2.771 1.00 95.06 292 LEU A CA 1
ATOM 2302 C C . LEU A 1 292 ? -3.864 4.285 2.113 1.00 95.06 292 LEU A C 1
ATOM 2304 O O . LEU A 1 292 ? -4.921 4.574 2.665 1.00 95.06 292 LEU A O 1
ATOM 2308 N N . VAL A 1 293 ? -3.528 4.785 0.930 1.00 93.75 293 VAL A N 1
ATOM 2309 C CA . VAL A 1 293 ? -4.367 5.725 0.177 1.00 93.75 293 VAL A CA 1
ATOM 2310 C C . VAL A 1 293 ? -4.379 5.315 -1.291 1.00 93.75 293 VAL A C 1
ATOM 2312 O O . VAL A 1 293 ? -3.378 4.826 -1.813 1.00 93.75 293 VAL A O 1
ATOM 2315 N N . ARG A 1 294 ? -5.506 5.516 -1.975 1.00 92.62 294 ARG A N 1
ATOM 2316 C CA . ARG A 1 294 ? -5.558 5.389 -3.437 1.00 92.62 294 ARG A CA 1
ATOM 2317 C C . ARG A 1 294 ? -4.820 6.555 -4.081 1.00 92.62 294 ARG A C 1
ATOM 2319 O O . ARG A 1 294 ? -4.903 7.685 -3.590 1.00 92.62 294 ARG A O 1
ATOM 2326 N N . GLU A 1 295 ? -4.098 6.295 -5.166 1.00 89.69 295 GLU A N 1
ATOM 2327 C CA . GLU A 1 295 ? -3.478 7.390 -5.908 1.00 89.69 295 GLU A CA 1
ATOM 2328 C C . GLU A 1 295 ? -4.567 8.331 -6.455 1.00 89.69 295 GLU A C 1
ATOM 2330 O O . GLU A 1 295 ? -5.658 7.902 -6.827 1.00 89.69 295 GLU A O 1
ATOM 2335 N N . ARG A 1 296 ? -4.295 9.640 -6.444 1.00 85.94 296 ARG A N 1
ATOM 2336 C CA . ARG A 1 296 ? -5.210 10.672 -6.953 1.00 85.94 296 ARG A CA 1
ATOM 2337 C C . ARG A 1 296 ? -4.683 11.211 -8.274 1.00 85.94 296 ARG A C 1
ATOM 2339 O O . ARG A 1 296 ? -3.473 11.242 -8.484 1.00 85.94 296 ARG A O 1
ATOM 2346 N N . ILE A 1 297 ? -5.580 11.722 -9.116 1.00 84.88 297 ILE A N 1
ATOM 2347 C CA . ILE A 1 297 ? -5.195 12.414 -10.350 1.00 84.88 297 ILE A CA 1
ATOM 2348 C C . ILE A 1 297 ? -4.411 13.670 -9.973 1.00 84.88 297 ILE A C 1
ATOM 2350 O O . ILE A 1 297 ? -4.975 14.664 -9.513 1.00 84.88 297 ILE A O 1
ATOM 2354 N N . LYS A 1 298 ? -3.093 13.619 -10.144 1.00 84.19 298 LYS A N 1
ATOM 2355 C CA . LYS A 1 298 ? -2.223 14.773 -9.967 1.00 84.19 298 LYS A CA 1
ATOM 2356 C C . LYS A 1 298 ? -1.038 14.654 -10.908 1.00 84.19 298 LYS A C 1
ATOM 2358 O O . LYS A 1 298 ? -0.335 13.646 -10.898 1.00 84.19 298 LYS A O 1
ATOM 2363 N N . ARG A 1 299 ? -0.798 15.720 -11.669 1.00 82.81 299 ARG A N 1
ATOM 2364 C CA . ARG A 1 299 ? 0.409 15.859 -12.482 1.00 82.81 299 ARG A CA 1
ATOM 2365 C C . ARG A 1 299 ? 1.652 15.839 -11.602 1.00 82.81 299 ARG A C 1
ATOM 2367 O O . ARG A 1 299 ? 1.660 16.367 -10.482 1.00 82.81 299 ARG A O 1
ATOM 2374 N N . SER A 1 300 ? 2.715 15.254 -12.130 1.00 85.69 300 SER A N 1
ATOM 2375 C CA . SER A 1 300 ? 4.039 15.311 -11.539 1.00 85.69 300 SER A CA 1
ATOM 2376 C C . SER A 1 300 ? 4.525 16.763 -11.449 1.00 85.69 300 SER A C 1
ATOM 2378 O O . SER A 1 300 ? 4.097 17.628 -12.223 1.00 85.69 300 SER A O 1
ATOM 2380 N N . PRO A 1 301 ? 5.460 17.063 -10.530 1.00 87.19 301 PRO A N 1
ATOM 2381 C CA . PRO A 1 301 ? 6.065 18.389 -10.452 1.00 87.19 301 PRO A CA 1
ATOM 2382 C C . PRO A 1 301 ? 6.690 18.844 -11.777 1.00 87.19 301 PRO A C 1
ATOM 2384 O O . PRO A 1 301 ? 6.675 20.036 -12.079 1.00 87.19 301 PRO A O 1
ATOM 2387 N N . LEU A 1 302 ? 7.204 17.899 -12.574 1.00 88.62 302 LEU A N 1
ATOM 2388 C CA . LEU A 1 302 ? 7.801 18.184 -13.874 1.00 88.62 302 LEU A CA 1
ATOM 2389 C C . LEU A 1 302 ? 6.744 18.596 -14.904 1.00 88.62 302 LEU A C 1
ATOM 2391 O O . LEU A 1 302 ? 6.931 19.621 -15.551 1.00 88.62 302 LEU A O 1
ATOM 2395 N N . ALA A 1 303 ? 5.615 17.886 -15.008 1.00 89.31 303 ALA A N 1
ATOM 2396 C CA . ALA A 1 303 ? 4.513 18.321 -15.872 1.00 89.31 303 ALA A CA 1
ATOM 2397 C C . ALA A 1 303 ? 3.979 19.694 -15.484 1.00 89.31 303 ALA A C 1
ATOM 2399 O O . ALA A 1 303 ? 3.694 20.511 -16.351 1.00 89.31 303 ALA A O 1
ATOM 2400 N N . VAL A 1 304 ? 3.855 19.973 -14.185 1.00 91.38 304 VAL A N 1
ATOM 2401 C CA . VAL A 1 304 ? 3.423 21.299 -13.724 1.00 91.38 304 VAL A CA 1
ATOM 2402 C C . VAL A 1 304 ? 4.415 22.377 -14.167 1.00 91.38 304 VAL A C 1
ATOM 2404 O O . VAL A 1 304 ? 4.002 23.472 -14.537 1.00 91.38 304 VAL A O 1
ATOM 2407 N N . LEU A 1 305 ? 5.717 22.084 -14.150 1.00 90.44 305 LEU A N 1
ATOM 2408 C CA . LEU A 1 305 ? 6.744 23.005 -14.631 1.00 90.44 305 LEU A CA 1
ATOM 2409 C C . LEU A 1 305 ? 6.677 23.193 -16.153 1.00 90.44 305 LEU A C 1
ATOM 2411 O O . LEU A 1 305 ? 6.680 24.332 -16.604 1.00 90.44 305 LEU A O 1
ATOM 2415 N N . ILE A 1 306 ? 6.542 22.113 -16.927 1.00 90.25 306 ILE A N 1
ATOM 2416 C CA . ILE A 1 306 ? 6.378 22.175 -18.390 1.00 90.25 306 ILE A CA 1
ATOM 2417 C C . ILE A 1 306 ? 5.126 22.978 -18.752 1.00 90.25 306 ILE A C 1
ATOM 2419 O O . ILE A 1 306 ? 5.186 23.871 -19.587 1.00 90.25 306 ILE A O 1
ATOM 2423 N N . GLN A 1 307 ? 4.006 22.725 -18.075 1.00 89.56 307 GLN A N 1
ATOM 2424 C CA . GLN A 1 307 ? 2.771 23.476 -18.279 1.00 89.56 307 GLN A CA 1
ATOM 2425 C C . GLN A 1 307 ? 2.960 24.973 -18.022 1.00 89.56 307 GLN A C 1
ATOM 2427 O O . GLN A 1 307 ? 2.440 25.781 -18.780 1.00 89.56 307 GLN A O 1
ATOM 2432 N N . LYS A 1 308 ? 3.690 25.345 -16.963 1.00 90.94 308 LYS A N 1
ATOM 2433 C CA . LYS A 1 308 ? 3.983 26.754 -16.672 1.00 90.94 308 LYS A CA 1
ATOM 2434 C C . LYS A 1 308 ? 4.853 27.393 -17.750 1.00 90.94 308 LYS A C 1
ATOM 2436 O O . LYS A 1 308 ? 4.629 28.554 -18.053 1.00 90.94 308 LYS A O 1
ATOM 2441 N N . LEU A 1 309 ? 5.816 26.656 -18.305 1.00 88.44 309 LEU A N 1
ATOM 2442 C CA . LEU A 1 309 ? 6.681 27.149 -19.380 1.00 88.44 309 LEU A CA 1
ATOM 2443 C C . LEU A 1 309 ? 5.916 27.360 -20.693 1.00 88.44 309 LEU A C 1
ATOM 2445 O O . LEU A 1 309 ? 6.197 28.324 -21.380 1.00 88.44 309 LEU A O 1
ATOM 2449 N N . LEU A 1 310 ? 4.926 26.516 -21.002 1.00 85.75 310 LEU A N 1
ATOM 2450 C CA . LEU A 1 310 ? 4.069 26.667 -22.192 1.00 85.75 310 LEU A CA 1
ATOM 2451 C C . LEU A 1 310 ? 3.007 27.774 -22.073 1.00 85.75 310 LEU A C 1
ATOM 2453 O O . LEU A 1 310 ? 2.299 28.057 -23.032 1.00 85.75 310 LEU A O 1
ATOM 2457 N N . GLN A 1 311 ? 2.810 28.327 -20.876 1.00 82.06 311 GLN A N 1
ATOM 2458 C CA . GLN A 1 311 ? 1.845 29.401 -20.614 1.00 82.06 311 GLN A CA 1
ATOM 2459 C C . GLN A 1 311 ? 2.507 30.787 -20.533 1.00 82.06 311 GLN A C 1
ATOM 2461 O O . GLN A 1 311 ? 1.801 31.765 -20.282 1.00 82.06 311 GLN A O 1
ATOM 2466 N N . GLN A 1 312 ? 3.835 30.853 -20.670 1.00 62.62 312 GLN A N 1
ATOM 2467 C CA . GLN A 1 312 ? 4.642 32.080 -20.682 1.00 62.62 312 GLN A CA 1
ATOM 2468 C C . GLN A 1 312 ? 4.911 32.521 -22.114 1.00 62.62 312 GLN A C 1
ATOM 2470 O O . GLN A 1 312 ? 4.934 33.754 -22.318 1.00 62.62 312 GLN A O 1
#

Secondary structure (DSSP, 8-state):
--HHHHHHHHTTS-TTGGGS---------------------------------------------------------------TTHHHHHHHHHHHHHHHHHHHHHHHHHHTTEEEEEEESS-TT-THHHHHHHHHHHHHHHHSSS-S--S-HHHHHHHHHHHHHHHHHHHTTSHHHHHHHHHTTSEEEETTEEEEPBEEEETTTTEEEE-SSPPPEEHHHHHHHHHHHHHH-STTTEEEEEESS---SS--SSEEEEEEEE-SSSHHHHHHHHHHHHHTTBGGGGGGTEEEEE------HHHHHHHHHTT-

Radius of gyration: 30.53 Å; Cα contacts (8 Å, |Δi|>4): 358; chains: 1; bounding box: 60×60×103 Å

Solvent-accessible surface area (backbone atoms only — not comparable to full-atom values): 18966 Å² total; per-residue (Å²): 109,56,72,67,54,46,61,66,52,52,80,65,48,72,76,53,68,54,64,77,67,86,74,90,70,82,85,72,80,86,73,88,76,73,86,81,83,82,83,85,89,84,86,81,84,85,78,81,85,85,79,86,86,82,84,89,84,84,88,83,90,79,90,78,81,90,82,91,78,90,87,93,81,80,88,85,78,91,70,83,74,80,71,87,70,70,67,57,66,68,56,66,55,49,62,60,54,49,51,46,54,52,50,52,52,54,33,57,64,32,58,80,33,27,35,35,38,41,32,34,56,88,39,80,38,28,58,60,48,42,52,28,52,50,53,52,52,48,53,54,34,46,69,38,88,76,57,71,48,87,59,56,67,42,47,51,55,52,41,56,55,44,49,44,48,49,48,42,59,67,54,40,80,42,70,67,54,41,50,53,36,40,74,72,64,36,37,44,77,59,88,94,45,49,27,28,30,30,45,36,80,37,82,88,76,72,40,79,38,74,37,93,84,56,75,58,46,44,50,69,57,52,55,50,30,46,49,47,40,57,75,39,57,26,84,81,26,44,74,40,53,49,57,80,57,83,83,44,77,76,73,85,66,70,59,48,46,28,45,35,28,43,32,89,64,60,73,50,18,52,53,36,50,51,31,52,61,68,46,37,30,30,39,68,36,49,72,46,32,26,42,36,38,68,48,69,83,64,80,52,73,64,50,54,48,53,54,54,62,76,73,109

Sequence (312 aa):
MSAQEMDFFRHLLPNGGGGGTLQTEASEPVGTEGVPKRTTPLARPQRQAKWQKQGAGKGQGFGRGNGRQQGRRAQQAQRSAPSSEQSTEDQEDYPPMLALRLEDQQCLDRLDKAFLIHMRTQVPECMLADMFKISETWKEARAAVPPKVESSLRVILFKSFMEEFMSRLQKIEHTEVMKGLIAQGWFIQEGSEYKWKYLMWDTTQQKDVPHPTLEPMPHAQVVQAVQTLLDHASDLTLHRYHATRPLVETFKGPSVCFMLEISLRGAHAQKMYQALSSMAQCAAMKLMGANLVRERIKRSPLAVLIQKLLQQ

Mean predicted aligned error: 14.21 Å

pLDDT: mean 75.73, std 24.11, range [24.5, 97.06]